Protein AF-A0A3L8BSN8-F1 (afdb_monomer)

Foldseek 3Di:
DDDDDDDDDDDDDPPPDPDPPPQALVNLLVVLLVLLVVLLVCLVPPLPSSVVSLVSSVVSNVVSCVRPVCCLPPPVVSVVSVVVSVVSLVSSLLSVLVVLLVQLLVLLVQLVVCVVVLNLPSNVVSLVSSVVSVVVSVVSPVCNCVPPVSVVSNVVSVCVVVVSVVSVVVVVVLVVLLVLLVVLLVQLVVLLVVLVVLVVPDDQDPVSLVSLVVSLVSNVVSLVSSVVSLVVHDPDPSNVVSVVSSVVSVVSSVVSVVSSVVSVVVVVVVVVVVVVVVVVVVVVVVVVVPD

Secondary structure (DSSP, 8-state):
------------------------HHHHHHHHHHHHHHHHHHTTT-HHHHHHHHHHHHHHHHHHHHH-TTHHHH-HHHHHHHHHHHHHHHHHHHHHHHHHHHHHHHHHHHHHHHHHTT-HHHHHHHHHHHHHHHHHHHHH-GGGGGSHHHHHHHHHHHTHHHHHHHHHHHHHHHHHHHHHHHHHHHHHHHHHHHHHHHHHHS-S-HHHHHHHHHHHHHHHHHHHHHHHHHHTS-S-TTHHHHHHHHHHHHHHHHHHHHHHHHHHHHHHHHHHHHHHHHHHHHHHHHHHT--

Mean predicted aligned error: 11.85 Å

Nearest PDB structures (foldseek):
  3lg7-assembly1_C  TM=3.915E-01  e=3.482E-01  synthetic construct
  3fzh-assembly2_B  TM=5.963E-01  e=1.449E+00  Homo sapiens
  4wpc-assembly1_A  TM=3.198E-01  e=7.250E+00  Saccharomyces cerevisiae S288C

Structure (mmCIF, N/CA/C/O backbone):
data_AF-A0A3L8BSN8-F1
#
_entry.id   AF-A0A3L8BSN8-F1
#
loop_
_atom_site.group_PDB
_atom_site.id
_atom_site.type_symbol
_atom_site.label_atom_id
_atom_site.label_alt_id
_atom_site.label_comp_id
_atom_site.label_asym_id
_atom_site.label_entity_id
_atom_site.label_seq_id
_atom_site.pdbx_PDB_ins_code
_atom_site.Cartn_x
_atom_site.Cartn_y
_atom_site.Cartn_z
_atom_site.occupancy
_atom_site.B_iso_or_equiv
_atom_site.auth_seq_id
_atom_site.auth_comp_id
_atom_site.auth_asym_id
_atom_site.auth_atom_id
_atom_site.pdbx_PDB_model_num
ATOM 1 N N . MET A 1 1 ? 44.344 -17.005 -108.453 1.00 36.28 1 MET A N 1
ATOM 2 C CA . MET A 1 1 ? 45.178 -16.473 -107.356 1.00 36.28 1 MET A CA 1
ATOM 3 C C . MET A 1 1 ? 44.284 -15.634 -106.455 1.00 36.28 1 MET A C 1
ATOM 5 O O . MET A 1 1 ? 43.734 -14.687 -106.989 1.00 36.28 1 MET A O 1
ATOM 9 N N . LEU A 1 2 ? 44.171 -16.017 -105.168 1.00 38.41 2 LEU A N 1
ATOM 10 C CA . LEU A 1 2 ? 43.635 -15.267 -104.003 1.00 38.41 2 LEU A CA 1
ATOM 11 C C . LEU A 1 2 ? 42.170 -14.755 -104.084 1.00 38.41 2 LEU A C 1
ATOM 13 O O . LEU A 1 2 ? 41.760 -14.238 -105.106 1.00 38.41 2 LEU A O 1
ATOM 17 N N . THR A 1 3 ? 41.285 -14.804 -103.081 1.00 41.06 3 THR A N 1
ATOM 18 C CA . THR A 1 3 ? 41.258 -15.296 -101.688 1.00 41.06 3 THR A CA 1
ATOM 19 C C . THR A 1 3 ? 39.790 -15.287 -101.230 1.00 41.06 3 THR A C 1
ATOM 21 O O . THR A 1 3 ? 39.036 -14.390 -101.599 1.00 41.06 3 THR A O 1
ATOM 24 N N . LEU A 1 4 ? 39.417 -16.274 -100.410 1.00 44.75 4 LEU A N 1
ATOM 25 C CA . LEU A 1 4 ? 38.208 -16.331 -99.578 1.00 44.75 4 LEU A CA 1
ATOM 26 C C . LEU A 1 4 ? 38.195 -15.196 -98.539 1.00 44.75 4 LEU A C 1
ATOM 28 O O . LEU A 1 4 ? 39.222 -15.001 -97.896 1.00 44.75 4 LEU A O 1
ATOM 32 N N . THR A 1 5 ? 37.024 -14.616 -98.249 1.00 47.75 5 THR A N 1
ATOM 33 C CA . THR A 1 5 ? 36.673 -14.135 -96.895 1.00 47.75 5 THR A CA 1
ATOM 34 C C . THR A 1 5 ? 35.157 -13.961 -96.738 1.00 47.75 5 THR A C 1
ATOM 36 O O . THR A 1 5 ? 34.543 -13.079 -97.332 1.00 47.75 5 THR A O 1
ATOM 39 N N . CYS A 1 6 ? 34.553 -14.814 -95.905 1.00 44.09 6 CYS A N 1
ATOM 40 C CA . CYS A 1 6 ? 33.192 -14.672 -95.390 1.00 44.09 6 CYS A CA 1
ATOM 41 C C . CYS A 1 6 ? 33.176 -13.641 -94.250 1.00 44.09 6 CYS A C 1
ATOM 43 O O . CYS A 1 6 ? 33.951 -13.775 -93.305 1.00 44.09 6 CYS A O 1
ATOM 45 N N . ILE A 1 7 ? 32.272 -12.659 -94.304 1.00 55.81 7 ILE A N 1
ATOM 46 C CA . ILE A 1 7 ? 31.994 -11.736 -93.194 1.00 55.81 7 ILE A CA 1
ATOM 47 C C . ILE A 1 7 ? 30.617 -12.089 -92.629 1.00 55.81 7 ILE A C 1
ATOM 49 O O . ILE A 1 7 ? 29.587 -11.818 -93.242 1.00 55.81 7 ILE A O 1
ATOM 53 N N . SER A 1 8 ? 30.608 -12.726 -91.462 1.00 43.81 8 SER A N 1
ATOM 54 C CA . SER A 1 8 ? 29.420 -12.940 -90.638 1.00 43.81 8 SER A CA 1
ATOM 55 C C . SER A 1 8 ? 29.097 -11.669 -89.845 1.00 43.81 8 SER A C 1
ATOM 57 O O . SER A 1 8 ? 29.895 -11.239 -89.013 1.00 43.81 8 SER A O 1
ATOM 59 N N . LEU A 1 9 ? 27.919 -11.091 -90.084 1.00 47.91 9 LEU A N 1
ATOM 60 C CA . LEU A 1 9 ? 27.317 -10.039 -89.264 1.00 47.91 9 LEU A CA 1
ATOM 61 C C . LEU A 1 9 ? 26.616 -10.680 -88.057 1.00 47.91 9 LEU A C 1
ATOM 63 O O . LEU A 1 9 ? 25.564 -11.294 -88.212 1.00 47.91 9 LEU A O 1
ATOM 67 N N . PHE A 1 10 ? 27.187 -10.517 -86.862 1.00 46.47 10 PHE A N 1
ATOM 68 C CA . PHE A 1 10 ? 26.476 -10.703 -85.594 1.00 46.47 10 PHE A CA 1
ATOM 69 C C . PHE A 1 10 ? 26.231 -9.333 -84.941 1.00 46.47 10 PHE A C 1
ATOM 71 O O . PHE A 1 10 ? 27.147 -8.507 -84.913 1.00 46.47 10 PHE A O 1
ATOM 78 N N . PRO A 1 11 ? 25.023 -9.069 -84.412 1.00 50.25 11 PRO A N 1
ATOM 79 C CA . PRO A 1 11 ? 24.702 -7.819 -83.745 1.00 50.25 11 PRO A CA 1
ATOM 80 C C . PRO A 1 11 ? 25.211 -7.865 -82.299 1.00 50.25 11 PRO A C 1
ATOM 82 O O . PRO A 1 11 ? 24.761 -8.679 -81.496 1.00 50.25 11 PRO A O 1
ATOM 85 N N . PHE A 1 12 ? 26.132 -6.970 -81.945 1.00 47.34 12 PHE A N 1
ATOM 86 C CA . PHE A 1 12 ? 26.443 -6.693 -80.545 1.00 47.34 12 PHE A CA 1
ATOM 87 C C . PHE A 1 12 ? 25.351 -5.789 -79.968 1.00 47.34 12 PHE A C 1
ATOM 89 O O . PHE A 1 12 ? 25.390 -4.567 -80.098 1.00 47.34 12 PHE A O 1
ATOM 96 N N . ALA A 1 13 ? 24.358 -6.401 -79.326 1.00 46.22 13 ALA A N 1
ATOM 97 C CA . ALA A 1 13 ? 23.539 -5.710 -78.345 1.00 46.22 13 ALA A CA 1
ATOM 98 C C . ALA A 1 13 ? 24.398 -5.487 -77.091 1.00 46.22 13 ALA A C 1
ATOM 100 O O . ALA A 1 13 ? 24.726 -6.431 -76.373 1.00 46.22 13 ALA A O 1
ATOM 101 N N . HIS A 1 14 ? 24.774 -4.236 -76.827 1.00 45.81 14 HIS A N 1
ATOM 102 C CA . HIS A 1 14 ? 25.282 -3.828 -75.521 1.00 45.81 14 HIS A CA 1
ATOM 103 C C . HIS A 1 14 ? 24.138 -3.899 -74.498 1.00 45.81 14 HIS A C 1
ATOM 105 O O . HIS A 1 14 ? 23.438 -2.920 -74.261 1.00 45.81 14 HIS A O 1
ATOM 111 N N . LEU A 1 15 ? 23.946 -5.066 -73.881 1.00 42.88 15 LEU A N 1
ATOM 112 C CA . LEU A 1 15 ? 23.303 -5.154 -72.573 1.00 42.88 15 LEU A CA 1
ATOM 113 C C . LEU A 1 15 ? 24.335 -4.728 -71.522 1.00 42.88 15 LEU A C 1
ATOM 115 O O . LEU A 1 15 ? 25.175 -5.520 -71.100 1.00 42.88 15 LEU A O 1
ATOM 119 N N . GLN A 1 16 ? 24.277 -3.470 -71.090 1.00 45.75 16 GLN A N 1
ATOM 120 C CA . GLN A 1 16 ? 24.798 -3.092 -69.779 1.00 45.75 16 GLN A CA 1
ATOM 121 C C . GLN A 1 16 ? 23.828 -3.638 -68.728 1.00 45.75 16 GLN A C 1
ATOM 123 O O . GLN A 1 16 ? 22.835 -3.001 -68.383 1.00 45.75 16 GLN A O 1
ATOM 128 N N . ALA A 1 17 ? 24.101 -4.847 -68.242 1.00 42.72 17 ALA A N 1
ATOM 129 C CA . ALA 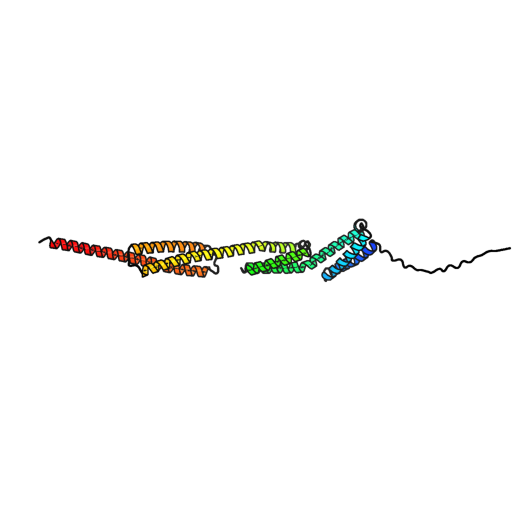A 1 17 ? 23.568 -5.286 -66.965 1.00 42.72 17 ALA A CA 1
ATOM 130 C C . ALA A 1 17 ? 24.249 -4.441 -65.879 1.00 42.72 17 ALA A C 1
ATOM 132 O O . ALA A 1 17 ? 25.448 -4.575 -65.643 1.00 42.72 17 ALA A O 1
ATOM 133 N N . ALA A 1 18 ? 23.504 -3.533 -65.250 1.00 45.28 18 ALA A N 1
ATOM 134 C CA . ALA A 1 18 ? 23.906 -3.006 -63.957 1.00 45.28 18 ALA A CA 1
ATOM 135 C C . ALA A 1 18 ? 23.854 -4.180 -62.972 1.00 45.28 18 ALA A C 1
ATOM 137 O O . ALA A 1 18 ? 22.769 -4.659 -62.640 1.00 45.28 18 ALA A O 1
AT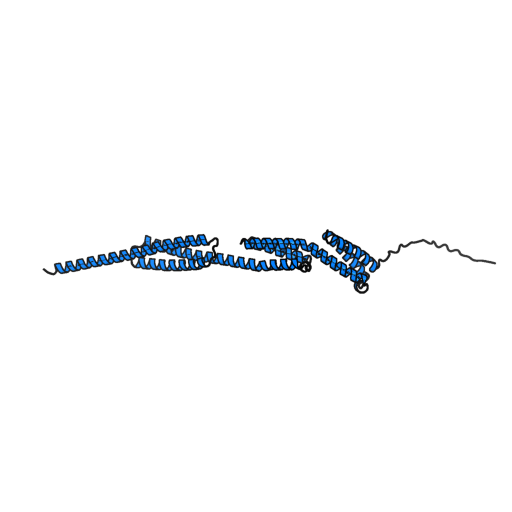OM 138 N N . GLU A 1 19 ? 25.014 -4.698 -62.567 1.00 42.81 19 GLU A N 1
ATOM 139 C CA . GLU A 1 19 ? 25.070 -5.684 -61.492 1.00 42.81 19 GLU A CA 1
ATOM 140 C C . GLU A 1 19 ? 24.459 -5.063 -60.226 1.00 42.81 19 GLU A C 1
ATOM 142 O O . GLU A 1 19 ? 24.850 -3.955 -59.839 1.00 42.81 19 GLU A O 1
ATOM 147 N N . PRO A 1 20 ? 23.507 -5.730 -59.550 1.00 48.53 20 PRO A N 1
ATOM 148 C CA . PRO A 1 20 ? 23.175 -5.342 -58.195 1.00 48.53 20 PRO A CA 1
ATOM 149 C C . PRO A 1 20 ? 24.423 -5.625 -57.363 1.00 48.53 20 PRO A C 1
ATOM 151 O O . PRO A 1 20 ? 24.812 -6.780 -57.212 1.00 48.53 20 PRO A O 1
ATOM 154 N N . VAL A 1 21 ? 25.070 -4.579 -56.844 1.00 51.00 21 VAL A N 1
ATOM 155 C CA . VAL A 1 21 ? 26.140 -4.740 -55.856 1.00 51.00 21 VAL A CA 1
ATOM 156 C C . VAL A 1 21 ? 25.555 -5.585 -54.727 1.00 51.00 21 VAL A C 1
ATOM 158 O O . VAL A 1 21 ? 24.703 -5.113 -53.972 1.00 51.00 21 VAL A O 1
ATOM 161 N N . SER A 1 22 ? 25.950 -6.855 -54.636 1.00 56.84 22 SER A N 1
ATOM 162 C CA . SER A 1 22 ? 25.585 -7.705 -53.513 1.00 56.84 22 SER A CA 1
ATOM 163 C C . SER A 1 22 ? 26.231 -7.081 -52.281 1.00 56.84 22 SER A C 1
ATOM 165 O O . SER A 1 22 ? 27.442 -7.196 -52.091 1.00 56.84 22 SER A O 1
ATOM 167 N N . ALA A 1 23 ? 25.458 -6.330 -51.496 1.00 68.00 23 ALA A N 1
ATOM 168 C CA . ALA A 1 23 ? 25.977 -5.679 -50.303 1.00 68.00 23 ALA A CA 1
ATOM 169 C C . ALA A 1 23 ? 26.549 -6.758 -49.374 1.00 68.00 23 ALA A C 1
ATOM 171 O O . ALA A 1 23 ? 25.826 -7.664 -48.956 1.00 68.00 23 ALA A O 1
ATOM 172 N N . SER A 1 24 ? 27.851 -6.690 -49.088 1.00 88.06 24 SER A N 1
ATOM 173 C CA . SER A 1 24 ? 28.484 -7.619 -48.155 1.00 88.06 24 SER A CA 1
ATOM 174 C C . SER A 1 24 ? 27.944 -7.400 -46.740 1.00 88.06 24 SER A C 1
ATOM 176 O O . SER A 1 24 ? 27.478 -6.305 -46.402 1.00 88.06 24 SER A O 1
ATOM 178 N N . ALA A 1 25 ? 28.032 -8.428 -45.891 1.00 92.56 25 ALA A N 1
ATOM 179 C CA . ALA A 1 25 ? 27.616 -8.347 -44.490 1.00 92.56 25 ALA A CA 1
ATOM 180 C C . ALA A 1 25 ? 28.251 -7.140 -43.765 1.00 92.56 25 ALA A C 1
ATOM 182 O O . ALA A 1 25 ? 27.568 -6.425 -43.032 1.00 92.56 25 ALA A O 1
ATOM 183 N N . ASP A 1 26 ? 29.523 -6.846 -44.057 1.00 91.81 26 ASP A N 1
ATOM 184 C CA . ASP A 1 26 ? 30.254 -5.696 -43.516 1.00 91.81 26 ASP A CA 1
ATOM 185 C C . ASP A 1 26 ? 29.654 -4.339 -43.907 1.00 91.81 26 ASP A C 1
ATOM 187 O O . ASP A 1 26 ? 29.618 -3.420 -43.084 1.00 91.81 26 ASP A O 1
ATOM 191 N N . VAL A 1 27 ? 29.207 -4.180 -45.159 1.00 94.19 27 VAL A N 1
ATOM 192 C CA . VAL A 1 27 ? 28.601 -2.925 -45.637 1.00 94.19 27 VAL A CA 1
ATOM 193 C C . VAL A 1 27 ? 27.272 -2.693 -44.925 1.00 94.19 27 VAL A C 1
ATOM 195 O O . VAL A 1 27 ? 27.071 -1.628 -44.341 1.00 94.19 27 VAL A O 1
ATOM 198 N N . ILE A 1 28 ? 26.420 -3.721 -44.866 1.00 95.31 28 ILE A N 1
ATOM 199 C CA . ILE A 1 28 ? 25.124 -3.652 -44.173 1.00 95.31 28 ILE A CA 1
ATOM 200 C C . ILE A 1 28 ? 25.321 -3.375 -42.677 1.00 95.31 28 ILE A C 1
ATOM 202 O O . ILE A 1 28 ? 24.585 -2.586 -42.083 1.00 95.31 28 ILE A O 1
ATOM 206 N N . PHE A 1 29 ? 26.328 -3.982 -42.047 1.00 96.88 29 PHE A N 1
ATOM 207 C CA . PHE A 1 29 ? 26.617 -3.728 -40.638 1.00 96.88 29 PHE A CA 1
ATOM 208 C C . PHE A 1 29 ? 27.087 -2.288 -40.392 1.00 96.88 29 PHE A C 1
ATOM 210 O O . PHE A 1 29 ? 26.638 -1.652 -39.438 1.00 96.88 29 PHE A O 1
ATOM 217 N N . LYS A 1 30 ? 27.948 -1.728 -41.251 1.00 96.19 30 LYS A N 1
ATOM 218 C CA . LYS A 1 30 ? 28.366 -0.318 -41.140 1.00 96.19 30 LYS A CA 1
ATOM 219 C C . LYS A 1 30 ? 27.183 0.642 -41.276 1.00 96.19 30 LYS A C 1
ATOM 221 O O . LYS A 1 30 ? 27.115 1.614 -40.527 1.00 96.19 30 LYS A O 1
ATOM 226 N N . GLU A 1 31 ? 26.237 0.350 -42.165 1.00 95.25 31 GLU A N 1
ATOM 227 C CA . GLU A 1 31 ? 24.973 1.092 -42.262 1.00 95.25 31 GLU A CA 1
ATOM 228 C C . GLU A 1 31 ? 24.132 0.943 -40.987 1.00 95.25 31 GLU A C 1
ATOM 230 O O . GLU A 1 31 ? 23.615 1.935 -40.474 1.00 95.25 31 GLU A O 1
ATOM 235 N N . ALA A 1 32 ? 24.056 -0.262 -40.410 1.00 96.62 32 ALA A N 1
ATOM 236 C CA . ALA A 1 32 ? 23.378 -0.490 -39.134 1.00 96.62 32 ALA A CA 1
ATOM 237 C C . ALA A 1 32 ? 23.936 0.427 -38.030 1.00 96.62 32 ALA A C 1
ATOM 239 O O . ALA A 1 32 ? 23.175 1.066 -37.299 1.00 96.62 32 ALA A O 1
ATOM 240 N N . VAL A 1 33 ? 25.265 0.540 -37.931 1.00 97.88 33 VAL A N 1
ATOM 241 C CA . VAL A 1 33 ? 25.944 1.373 -36.922 1.00 97.88 33 VAL A CA 1
ATOM 242 C C . VAL A 1 33 ? 25.534 2.850 -37.014 1.00 97.88 33 VAL A C 1
ATOM 244 O O . VAL A 1 33 ? 25.484 3.526 -35.985 1.00 97.88 33 VAL A O 1
ATOM 247 N N . VAL A 1 34 ? 25.164 3.360 -38.195 1.00 97.94 34 VAL A N 1
ATOM 248 C CA . VAL A 1 34 ? 24.645 4.734 -38.344 1.00 97.94 34 VAL A CA 1
ATOM 249 C C . VAL A 1 34 ? 23.365 4.933 -37.527 1.00 97.94 34 VAL A C 1
ATOM 251 O O . VAL A 1 34 ? 23.260 5.925 -36.803 1.00 97.94 34 VAL A O 1
ATOM 254 N N . PHE A 1 35 ? 22.438 3.973 -37.560 1.00 98.12 35 PHE A N 1
ATOM 255 C CA . PHE A 1 35 ? 21.209 4.034 -36.763 1.00 98.12 35 PHE A CA 1
ATOM 256 C C . PHE A 1 35 ? 21.503 3.996 -35.261 1.00 98.12 35 PHE A C 1
ATOM 258 O O . PHE A 1 35 ? 20.983 4.808 -34.501 1.00 98.12 35 PHE A O 1
ATOM 265 N N . CYS A 1 36 ? 22.412 3.128 -34.821 1.00 97.69 36 CYS A N 1
ATOM 266 C CA . CYS A 1 36 ? 22.840 3.080 -33.421 1.00 97.69 36 CYS A CA 1
ATOM 267 C C . CYS A 1 36 ? 23.508 4.393 -32.955 1.00 97.69 36 CYS A C 1
ATOM 269 O O . CYS A 1 36 ? 23.251 4.878 -31.849 1.00 97.69 36 CYS A O 1
ATOM 271 N N . ASN A 1 37 ? 24.318 5.028 -33.808 1.00 96.94 37 ASN A N 1
ATOM 272 C CA . ASN A 1 37 ? 24.895 6.345 -33.527 1.00 96.94 37 ASN A CA 1
ATOM 273 C C . ASN A 1 37 ? 23.811 7.420 -33.377 1.00 96.94 37 ASN A C 1
ATOM 275 O O . ASN A 1 37 ? 23.900 8.256 -32.475 1.00 96.94 37 ASN A O 1
ATOM 279 N N . GLN A 1 38 ? 22.792 7.391 -34.236 1.00 97.38 38 GLN A N 1
ATOM 280 C CA . GLN A 1 38 ? 21.664 8.313 -34.153 1.00 97.38 38 GLN A CA 1
ATOM 281 C C . GLN A 1 38 ? 20.839 8.069 -32.882 1.00 97.38 38 GLN A C 1
ATOM 283 O O . GLN A 1 38 ? 20.554 9.019 -32.153 1.00 97.38 38 GLN A O 1
ATOM 288 N N . ALA A 1 39 ? 20.564 6.807 -32.542 1.00 97.44 39 ALA A N 1
ATOM 289 C CA . ALA A 1 39 ? 19.910 6.427 -31.293 1.00 97.44 39 ALA A CA 1
ATOM 290 C C . ALA A 1 39 ? 20.656 6.970 -30.066 1.00 97.44 39 ALA A C 1
ATOM 292 O O . ALA A 1 39 ? 20.053 7.543 -29.163 1.00 97.44 39 ALA A O 1
ATOM 293 N N . SER A 1 40 ? 21.989 6.866 -30.053 1.00 95.50 40 SER A N 1
ATOM 294 C CA . SER A 1 40 ? 22.810 7.402 -28.964 1.00 95.50 40 SER A CA 1
ATOM 295 C C . SER A 1 40 ? 22.632 8.909 -28.779 1.00 95.50 40 SER A C 1
ATOM 297 O O . SER A 1 40 ? 22.613 9.369 -27.637 1.00 95.50 40 SER A O 1
ATOM 299 N N . ARG A 1 41 ? 22.519 9.676 -29.872 1.00 95.50 41 ARG A N 1
ATOM 300 C CA . ARG A 1 41 ? 22.320 11.135 -29.825 1.00 95.50 41 ARG A CA 1
ATOM 301 C C . ARG A 1 41 ? 20.941 11.493 -29.277 1.00 95.50 41 ARG A C 1
ATOM 303 O O . ARG A 1 41 ? 20.839 12.413 -28.475 1.00 95.50 41 ARG A O 1
ATOM 310 N N . LEU A 1 42 ? 19.922 10.736 -29.676 1.00 94.31 42 LEU A N 1
ATOM 311 C CA . LEU A 1 42 ? 18.529 10.958 -29.291 1.00 94.31 42 LEU A CA 1
ATOM 312 C C . LEU A 1 42 ? 18.199 10.443 -27.884 1.00 94.31 42 LEU A C 1
ATOM 314 O O . LEU A 1 42 ? 17.300 10.973 -27.248 1.00 94.31 42 LEU A O 1
ATOM 318 N N . SER A 1 43 ? 18.950 9.469 -27.360 1.00 89.69 43 SER A N 1
ATOM 319 C CA . SER A 1 43 ? 18.634 8.741 -26.115 1.00 89.69 43 SER A CA 1
ATOM 320 C C . SER A 1 43 ? 18.314 9.598 -24.881 1.00 89.69 43 SER A C 1
ATOM 322 O O . SER A 1 43 ? 17.652 9.117 -23.967 1.00 89.69 43 SER A O 1
ATOM 324 N N . ARG A 1 44 ? 18.787 10.850 -24.831 1.00 83.81 44 ARG A N 1
ATOM 325 C CA . ARG A 1 44 ? 18.552 11.781 -23.713 1.00 83.81 44 ARG A CA 1
ATOM 326 C C . ARG A 1 44 ? 17.419 12.777 -23.947 1.00 83.81 44 ARG A C 1
ATOM 328 O O . ARG A 1 44 ? 16.954 13.368 -22.981 1.00 83.81 44 ARG A O 1
ATOM 335 N N . THR A 1 45 ? 17.041 13.019 -25.196 1.00 90.88 45 THR A N 1
ATOM 336 C CA . THR A 1 45 ? 16.093 14.077 -25.579 1.00 90.88 45 THR A CA 1
ATOM 337 C C . THR A 1 45 ? 14.803 13.513 -26.150 1.00 90.88 45 THR A C 1
ATOM 339 O O . THR A 1 45 ? 13.745 14.081 -25.922 1.00 90.88 45 THR A O 1
ATOM 342 N N . ASP A 1 46 ? 14.897 12.397 -26.869 1.00 93.50 46 ASP A N 1
ATOM 343 C CA . ASP A 1 46 ? 13.771 11.688 -27.461 1.00 93.50 46 ASP A CA 1
ATOM 344 C C . ASP A 1 46 ? 14.034 10.169 -27.407 1.00 93.50 46 ASP A C 1
ATOM 346 O O . ASP A 1 46 ? 14.550 9.576 -28.363 1.00 93.50 46 ASP A O 1
ATOM 350 N N . PRO A 1 47 ? 13.752 9.515 -26.263 1.00 90.88 47 PRO A N 1
ATOM 351 C CA . PRO A 1 47 ? 13.935 8.072 -26.128 1.00 90.88 47 PRO A CA 1
ATOM 352 C C . PRO A 1 47 ? 13.029 7.279 -27.084 1.00 90.88 47 PRO A C 1
ATOM 354 O O . PRO A 1 47 ? 13.431 6.209 -27.541 1.00 90.88 47 PRO A O 1
ATOM 357 N N . THR A 1 48 ? 11.868 7.824 -27.459 1.00 91.69 48 THR A N 1
ATOM 358 C CA . THR A 1 48 ? 10.933 7.202 -28.406 1.00 91.69 48 THR A CA 1
ATOM 359 C C . THR A 1 48 ? 11.531 7.140 -29.809 1.00 91.69 48 THR A C 1
ATOM 361 O O . THR A 1 48 ? 11.543 6.079 -30.438 1.00 91.69 48 THR A O 1
ATOM 364 N N . GLU A 1 49 ? 12.080 8.247 -30.311 1.00 95.06 49 GLU A N 1
ATOM 365 C CA . GLU A 1 49 ? 12.773 8.253 -31.600 1.00 95.06 49 GLU A CA 1
ATOM 366 C C . GLU A 1 49 ? 14.065 7.423 -31.527 1.00 95.06 49 GLU A C 1
ATOM 368 O O . GLU A 1 49 ? 14.359 6.636 -32.432 1.00 95.06 49 GLU A O 1
ATOM 373 N N . ALA A 1 50 ? 14.809 7.497 -30.417 1.00 96.75 50 ALA A N 1
ATOM 374 C CA . ALA A 1 50 ? 15.993 6.666 -30.204 1.00 96.75 50 ALA A CA 1
ATOM 375 C C . ALA A 1 50 ? 15.677 5.160 -30.299 1.00 96.75 50 ALA A C 1
ATOM 377 O O . ALA A 1 50 ? 16.443 4.401 -30.902 1.00 96.75 50 ALA A O 1
ATOM 378 N N . ARG A 1 51 ? 14.528 4.724 -29.768 1.00 96.44 51 ARG A N 1
ATOM 379 C CA . ARG A 1 51 ? 14.039 3.344 -29.871 1.00 96.44 51 ARG A CA 1
ATOM 380 C C . ARG A 1 51 ? 13.768 2.929 -31.307 1.00 96.44 51 ARG A C 1
ATOM 382 O O . ARG A 1 51 ? 14.145 1.824 -31.696 1.00 96.44 51 ARG A O 1
ATOM 389 N N . GLN A 1 52 ? 13.171 3.804 -32.112 1.00 97.06 52 GLN A N 1
ATOM 390 C CA . GLN A 1 52 ? 12.956 3.534 -33.537 1.00 97.06 52 GLN A CA 1
ATOM 391 C C . GLN A 1 52 ? 14.292 3.336 -34.265 1.00 97.06 52 GLN A C 1
ATOM 393 O O . GLN A 1 52 ? 14.435 2.402 -35.054 1.00 97.06 52 GLN A O 1
ATOM 398 N N . GLN A 1 53 ? 15.304 4.146 -33.949 1.00 98.06 53 GLN A N 1
ATOM 399 C CA . GLN A 1 53 ? 16.648 3.991 -34.509 1.00 98.06 53 GLN A CA 1
ATOM 400 C C . GLN A 1 53 ? 17.299 2.659 -34.086 1.00 98.06 53 GLN A C 1
ATOM 402 O O . GLN A 1 53 ? 17.871 1.960 -34.924 1.00 98.06 53 GLN A O 1
ATOM 407 N N . ILE A 1 54 ? 17.150 2.231 -32.826 1.00 97.81 54 ILE A N 1
ATOM 408 C CA . ILE A 1 54 ? 17.607 0.898 -32.384 1.00 97.81 54 ILE A CA 1
ATOM 409 C C . ILE A 1 54 ? 16.879 -0.234 -33.120 1.00 97.81 54 ILE A C 1
ATOM 411 O O . ILE A 1 54 ? 17.511 -1.217 -33.505 1.00 97.81 54 ILE A O 1
ATOM 415 N N . GLN A 1 55 ? 15.580 -0.100 -33.393 1.00 97.50 55 GLN A N 1
ATOM 416 C CA . GLN A 1 55 ? 14.851 -1.097 -34.184 1.00 97.50 55 GLN A CA 1
ATOM 417 C C . GLN A 1 55 ? 15.393 -1.199 -35.619 1.00 97.50 55 GLN A C 1
ATOM 419 O O . GLN A 1 55 ? 15.490 -2.305 -36.155 1.00 97.50 55 GLN A O 1
ATOM 424 N N . GLN A 1 56 ? 15.786 -0.080 -36.239 1.00 98.12 56 GLN A N 1
ATOM 425 C CA . GLN A 1 56 ? 16.434 -0.105 -37.556 1.00 98.12 56 GLN A CA 1
ATOM 426 C C . GLN A 1 56 ? 17.830 -0.734 -37.496 1.00 98.12 56 GLN A C 1
ATOM 428 O O . GLN A 1 56 ? 18.164 -1.556 -38.350 1.00 98.12 56 GLN A O 1
ATOM 433 N N . TYR A 1 57 ? 18.612 -0.428 -36.456 1.00 98.31 57 TYR A N 1
ATOM 434 C CA . TYR A 1 57 ? 19.879 -1.110 -36.188 1.00 98.31 57 TYR A CA 1
ATOM 435 C C . TYR A 1 57 ? 19.692 -2.633 -36.103 1.00 98.31 57 TYR A C 1
ATOM 437 O O . TYR A 1 57 ? 20.391 -3.369 -36.800 1.00 98.31 57 TYR A O 1
ATOM 445 N N . ALA A 1 58 ? 18.724 -3.110 -35.314 1.00 97.69 58 ALA A N 1
ATOM 446 C CA . ALA A 1 58 ? 18.460 -4.536 -35.127 1.00 97.69 58 ALA A CA 1
ATOM 447 C C . ALA A 1 58 ? 18.056 -5.236 -36.436 1.00 97.69 58 ALA A C 1
ATOM 449 O O . ALA A 1 58 ? 18.574 -6.311 -36.745 1.00 97.69 58 ALA A O 1
ATOM 450 N N . LYS A 1 59 ? 17.195 -4.606 -37.249 1.00 97.69 59 LYS A N 1
ATOM 451 C CA . LYS A 1 59 ? 16.808 -5.121 -38.575 1.00 97.69 59 LYS A CA 1
ATOM 452 C C . LYS A 1 59 ? 18.009 -5.237 -39.515 1.00 97.69 59 LYS A C 1
ATOM 454 O O . LYS A 1 59 ? 18.184 -6.267 -40.168 1.00 97.69 59 LYS A O 1
ATOM 459 N N . SER A 1 60 ? 18.855 -4.210 -39.581 1.00 96.75 60 SER A N 1
ATOM 460 C CA . SER A 1 60 ? 20.053 -4.228 -40.429 1.00 96.75 60 SER A CA 1
ATOM 461 C C . SER A 1 60 ? 21.097 -5.229 -39.930 1.00 96.75 60 SER A C 1
ATOM 463 O O . SER A 1 60 ? 21.673 -5.958 -40.735 1.00 96.75 60 SER A O 1
ATOM 465 N N . LEU A 1 61 ? 21.283 -5.351 -38.613 1.00 97.50 61 LEU A N 1
ATOM 466 C CA . LEU A 1 61 ? 22.139 -6.375 -38.013 1.00 97.50 61 LEU A CA 1
ATOM 467 C C . LEU A 1 61 ? 21.651 -7.787 -38.357 1.00 97.50 61 LEU A C 1
ATOM 469 O O . LEU A 1 61 ? 22.457 -8.634 -38.735 1.00 97.50 61 LEU A O 1
ATOM 473 N N . GLN A 1 62 ? 20.345 -8.043 -38.262 1.00 97.38 62 GLN A N 1
ATOM 474 C CA . GLN A 1 62 ? 19.766 -9.334 -38.629 1.00 97.38 62 GLN A CA 1
ATOM 475 C C . GLN A 1 62 ? 20.045 -9.671 -40.098 1.00 97.38 62 GLN A C 1
ATOM 477 O O . GLN A 1 62 ? 20.430 -10.797 -40.404 1.00 97.38 62 GLN A O 1
ATOM 482 N N . ARG A 1 63 ? 19.912 -8.692 -41.003 1.00 96.50 63 ARG A N 1
ATOM 483 C CA . ARG A 1 63 ? 20.252 -8.866 -42.424 1.00 96.50 63 ARG A CA 1
ATOM 484 C C . ARG A 1 63 ? 21.736 -9.158 -42.635 1.00 96.50 63 ARG A C 1
ATOM 486 O O . ARG A 1 63 ? 22.056 -10.056 -43.402 1.00 96.50 63 ARG A O 1
ATOM 493 N N . ALA A 1 64 ? 22.626 -8.442 -41.949 1.00 96.06 64 ALA A N 1
ATOM 494 C CA . ALA A 1 64 ? 24.064 -8.694 -42.027 1.00 96.06 64 ALA A CA 1
ATOM 495 C C . ALA A 1 64 ? 24.411 -10.115 -41.542 1.00 96.06 64 ALA A C 1
ATOM 497 O O . ALA A 1 64 ? 25.124 -10.838 -42.230 1.00 96.06 64 ALA A O 1
ATOM 498 N N . ARG A 1 65 ? 23.824 -10.557 -40.420 1.00 96.25 65 ARG A N 1
ATOM 499 C CA . ARG A 1 65 ? 24.030 -11.909 -39.864 1.00 96.25 65 ARG A CA 1
ATOM 500 C C . ARG A 1 65 ? 23.415 -13.029 -40.702 1.00 96.25 65 ARG A C 1
ATOM 502 O O . ARG A 1 65 ? 23.869 -14.162 -40.620 1.00 96.25 65 ARG A O 1
ATOM 509 N N . ALA A 1 66 ? 22.391 -12.734 -41.501 1.00 96.44 66 ALA A N 1
ATOM 510 C CA . ALA A 1 66 ? 21.849 -13.696 -42.457 1.00 96.44 66 ALA A CA 1
ATOM 511 C C . ALA A 1 66 ? 22.815 -13.964 -43.627 1.00 96.44 66 ALA A C 1
ATOM 513 O O . ALA A 1 66 ? 22.745 -15.031 -44.230 1.00 96.44 66 ALA A O 1
ATOM 514 N N . LEU A 1 67 ? 23.702 -13.011 -43.943 1.00 94.75 67 LEU A N 1
ATOM 515 C CA . LEU A 1 67 ? 24.747 -13.164 -44.961 1.00 94.75 67 LEU A CA 1
ATOM 516 C C . LEU A 1 67 ? 26.043 -13.746 -44.382 1.00 94.75 67 LEU A C 1
ATOM 518 O O . LEU A 1 67 ? 26.711 -14.520 -45.059 1.00 94.75 67 LEU A O 1
ATOM 522 N N . ASP A 1 68 ? 26.384 -13.378 -43.147 1.00 95.75 68 ASP A N 1
ATOM 523 C CA . ASP A 1 68 ? 27.539 -13.895 -42.410 1.00 95.75 68 ASP A CA 1
ATOM 524 C C . ASP A 1 68 ? 27.164 -14.148 -40.934 1.00 95.75 68 ASP A C 1
ATOM 526 O O . ASP A 1 68 ? 27.158 -13.217 -40.119 1.00 95.75 68 ASP A O 1
ATOM 530 N N . PRO A 1 69 ? 26.819 -15.396 -40.566 1.00 95.50 69 PRO A N 1
ATOM 531 C CA . PRO A 1 69 ? 26.410 -15.737 -39.204 1.00 95.50 69 PRO A CA 1
ATOM 532 C C . PRO A 1 69 ? 27.487 -15.502 -38.138 1.00 95.50 69 PRO A C 1
ATOM 534 O O . PRO A 1 69 ? 27.133 -15.209 -36.990 1.00 95.50 69 PRO A O 1
ATOM 537 N N . GLU A 1 70 ? 28.767 -15.602 -38.513 1.00 95.50 70 GLU A N 1
ATOM 538 C CA . GLU A 1 70 ? 29.926 -15.467 -37.620 1.00 95.50 70 GLU A CA 1
ATOM 539 C C . GLU A 1 70 ? 30.468 -14.030 -37.567 1.00 95.50 70 GLU A C 1
ATOM 541 O O . GLU A 1 70 ? 31.436 -13.767 -36.856 1.00 95.50 70 GLU A O 1
ATOM 546 N N . LEU A 1 71 ? 29.826 -13.078 -38.261 1.00 95.19 71 LEU A N 1
ATOM 547 C CA . LEU A 1 71 ? 30.266 -11.684 -38.391 1.00 95.19 71 LEU A CA 1
ATOM 548 C C . LEU A 1 71 ? 30.712 -11.053 -37.064 1.00 95.19 71 LEU A C 1
ATOM 550 O O . LEU A 1 71 ? 31.715 -10.351 -37.005 1.00 95.19 71 LEU A O 1
ATOM 554 N N . LEU A 1 72 ? 29.962 -11.265 -35.981 1.00 95.31 72 LEU A N 1
ATOM 555 C CA . LEU A 1 72 ? 30.268 -10.647 -34.684 1.00 95.31 72 LEU A CA 1
ATOM 556 C C . LEU A 1 72 ? 31.480 -11.275 -33.979 1.00 95.31 72 LEU A C 1
ATOM 558 O O . LEU A 1 72 ? 32.085 -10.616 -33.129 1.00 95.31 72 LEU A O 1
ATOM 562 N N . ASP A 1 73 ? 31.827 -12.510 -34.337 1.00 94.44 73 ASP A N 1
ATOM 563 C CA . ASP A 1 73 ? 32.898 -13.298 -33.731 1.00 94.44 73 ASP A CA 1
ATOM 564 C C . ASP A 1 73 ? 34.203 -13.176 -34.531 1.00 94.44 73 ASP A C 1
ATOM 566 O O . ASP A 1 73 ? 35.286 -13.062 -33.952 1.00 94.44 73 ASP A O 1
ATOM 570 N N . THR A 1 74 ? 34.108 -13.131 -35.862 1.00 92.44 74 THR A N 1
ATOM 571 C CA . THR A 1 74 ? 35.259 -13.061 -36.776 1.00 92.44 74 THR A CA 1
ATOM 572 C C . THR A 1 74 ? 35.671 -11.625 -37.102 1.00 92.44 74 THR A C 1
ATOM 574 O O . THR A 1 74 ? 36.848 -11.363 -37.369 1.00 92.44 74 THR A O 1
ATOM 577 N N . ASN A 1 75 ? 34.749 -10.657 -37.017 1.00 94.12 75 ASN A N 1
ATOM 578 C CA . ASN A 1 75 ? 35.034 -9.246 -37.262 1.00 94.12 75 ASN A CA 1
ATOM 579 C C . ASN A 1 75 ? 35.113 -8.447 -35.950 1.00 94.12 75 ASN A C 1
ATOM 581 O O . ASN A 1 75 ? 34.112 -8.085 -35.327 1.00 94.12 75 ASN A O 1
ATOM 585 N N . SER A 1 76 ? 36.338 -8.074 -35.562 1.00 94.44 76 SER A N 1
ATOM 586 C CA . SER A 1 76 ? 36.579 -7.329 -34.318 1.00 94.44 76 SER A CA 1
ATOM 587 C C . SER A 1 76 ? 35.895 -5.954 -34.266 1.00 94.44 76 SER A C 1
ATOM 589 O O . SER A 1 76 ? 35.543 -5.492 -33.179 1.00 94.44 76 SER A O 1
ATOM 591 N N . PHE A 1 77 ? 35.707 -5.283 -35.409 1.00 95.25 77 PHE A N 1
ATOM 592 C CA . PHE A 1 77 ? 34.955 -4.027 -35.470 1.00 95.25 77 PHE A CA 1
ATOM 593 C C . PHE A 1 77 ? 33.476 -4.290 -35.198 1.00 95.25 77 PHE A C 1
ATOM 595 O O . PHE A 1 77 ? 32.899 -3.632 -34.331 1.00 95.25 77 PHE A O 1
ATOM 602 N N . ALA A 1 78 ? 32.897 -5.291 -35.865 1.00 95.81 78 ALA A N 1
ATOM 603 C CA . ALA A 1 78 ? 31.492 -5.629 -35.693 1.00 95.81 78 ALA A CA 1
ATOM 604 C C . ALA A 1 78 ? 31.174 -6.053 -34.254 1.00 95.81 78 ALA A C 1
ATOM 606 O O . ALA A 1 78 ? 30.239 -5.528 -33.645 1.00 95.81 78 ALA A O 1
ATOM 607 N N . GLY A 1 79 ? 32.012 -6.904 -33.658 1.00 96.38 79 GLY A N 1
ATOM 608 C CA . GLY A 1 79 ? 31.869 -7.315 -32.263 1.00 96.38 79 GLY A CA 1
ATOM 609 C C . GLY A 1 79 ? 31.960 -6.150 -31.265 1.00 96.38 79 GLY A C 1
ATOM 610 O O . GLY A 1 79 ? 31.178 -6.090 -30.312 1.00 96.38 79 GLY A O 1
ATOM 611 N N . ARG A 1 80 ? 32.878 -5.190 -31.465 1.00 97.38 80 ARG A N 1
ATOM 612 C CA . ARG A 1 80 ? 32.997 -4.004 -30.589 1.00 97.38 80 ARG A CA 1
ATOM 613 C C . ARG A 1 80 ? 31.798 -3.068 -30.716 1.00 97.38 80 ARG A C 1
ATOM 615 O O . ARG A 1 80 ? 31.235 -2.669 -29.696 1.00 97.38 80 ARG A O 1
ATOM 622 N N . GLU A 1 81 ? 31.405 -2.732 -31.940 1.00 97.69 81 GLU A N 1
ATOM 623 C CA . GLU A 1 81 ? 30.275 -1.830 -32.176 1.00 97.69 81 GLU A CA 1
ATOM 624 C C . GLU A 1 81 ? 28.958 -2.448 -31.715 1.00 97.69 81 GLU A C 1
ATOM 626 O O . GLU A 1 81 ? 28.143 -1.757 -31.111 1.00 97.69 81 GLU A O 1
ATOM 631 N N . HIS A 1 82 ? 28.769 -3.757 -31.894 1.00 97.62 82 HIS A N 1
ATOM 632 C CA . HIS A 1 82 ? 27.583 -4.432 -31.381 1.00 97.62 82 HIS A CA 1
ATOM 633 C C . HIS A 1 82 ? 27.468 -4.319 -29.859 1.00 97.62 82 HIS A C 1
ATOM 635 O O . HIS A 1 82 ? 26.436 -3.867 -29.366 1.00 97.62 82 HIS A O 1
ATOM 641 N N . LYS A 1 83 ? 28.548 -4.602 -29.114 1.00 97.50 83 LYS A N 1
ATOM 642 C CA . LYS A 1 83 ? 28.573 -4.426 -27.648 1.00 97.50 83 LYS A CA 1
ATOM 643 C C . LYS A 1 83 ? 28.225 -2.997 -27.236 1.00 97.50 83 LYS A C 1
ATOM 645 O O . LYS A 1 83 ? 27.463 -2.790 -26.295 1.00 97.50 83 LYS A O 1
ATOM 650 N N . ARG A 1 84 ? 28.763 -2.001 -27.945 1.00 97.19 84 ARG A N 1
ATOM 651 C CA . ARG A 1 84 ? 28.448 -0.587 -27.709 1.00 97.19 84 ARG A CA 1
ATOM 652 C C . ARG A 1 84 ? 26.965 -0.289 -27.961 1.00 97.19 84 ARG A C 1
ATOM 654 O O . ARG A 1 84 ? 26.348 0.406 -27.157 1.00 97.19 84 ARG A O 1
ATOM 661 N N . CYS A 1 85 ? 26.389 -0.816 -29.037 1.00 97.50 85 CYS A N 1
ATOM 662 C CA . CYS A 1 85 ? 24.980 -0.618 -29.372 1.00 97.50 85 CYS A CA 1
ATOM 663 C C . CYS A 1 85 ? 24.032 -1.289 -28.375 1.00 97.50 85 CYS A C 1
ATOM 665 O O . CYS A 1 85 ? 23.029 -0.678 -28.020 1.00 97.50 85 CYS A O 1
ATOM 667 N N . THR A 1 86 ? 24.385 -2.457 -27.830 1.00 96.69 86 THR A N 1
ATOM 668 C CA . THR A 1 86 ? 23.638 -3.082 -26.725 1.00 96.69 86 THR A CA 1
ATOM 669 C C . THR A 1 86 ? 23.608 -2.188 -25.483 1.00 96.69 86 THR A C 1
ATOM 671 O O . THR A 1 86 ? 22.565 -2.033 -24.859 1.00 96.69 86 THR A O 1
ATOM 674 N N . LEU A 1 87 ? 24.721 -1.523 -25.142 1.00 94.94 87 LEU A N 1
ATOM 675 C CA . LEU A 1 87 ? 24.738 -0.566 -24.025 1.00 94.94 87 LEU A CA 1
ATOM 676 C C . LEU A 1 87 ? 23.846 0.656 -24.289 1.00 94.94 87 LEU A C 1
ATOM 678 O O . LEU A 1 87 ? 23.225 1.178 -23.364 1.00 94.94 87 LEU A O 1
ATOM 682 N N . ILE A 1 88 ? 23.789 1.132 -25.536 1.00 95.75 88 ILE A N 1
ATOM 683 C CA . ILE A 1 88 ? 22.913 2.244 -25.930 1.00 95.75 88 ILE A CA 1
ATOM 684 C C . ILE A 1 88 ? 21.443 1.825 -25.830 1.00 95.75 88 ILE A C 1
ATOM 686 O O . ILE A 1 88 ? 20.646 2.568 -25.264 1.00 95.75 88 ILE A O 1
ATOM 690 N N . GLU A 1 89 ? 21.096 0.638 -26.320 1.00 95.94 89 GLU A N 1
ATOM 691 C CA . GLU A 1 89 ? 19.755 0.064 -26.196 1.00 95.94 89 GLU A CA 1
ATOM 692 C C . GLU A 1 89 ? 19.323 -0.071 -24.729 1.00 95.94 89 GLU A C 1
ATOM 694 O O . GLU A 1 89 ? 18.236 0.379 -24.365 1.00 95.94 89 GLU A O 1
ATOM 699 N N . ASP A 1 90 ? 20.202 -0.590 -23.871 1.00 94.25 90 ASP A N 1
ATOM 700 C CA . ASP A 1 90 ? 19.981 -0.676 -22.426 1.00 94.25 90 ASP A CA 1
ATOM 701 C C . ASP A 1 90 ? 19.749 0.709 -21.794 1.00 94.25 90 ASP A C 1
ATOM 703 O O . ASP A 1 90 ? 18.900 0.868 -20.913 1.00 94.25 90 ASP A O 1
ATOM 707 N N . ASN A 1 91 ? 20.504 1.730 -22.215 1.00 93.25 91 ASN A N 1
ATOM 708 C CA . ASN A 1 91 ? 20.326 3.103 -21.732 1.00 93.25 91 ASN A CA 1
ATOM 709 C C . ASN A 1 91 ? 18.963 3.673 -22.144 1.00 93.25 91 ASN A C 1
ATOM 711 O O . ASN A 1 91 ? 18.305 4.302 -21.317 1.00 93.25 91 ASN A O 1
ATOM 715 N N . ILE A 1 92 ? 18.547 3.448 -23.395 1.00 95.75 92 ILE A N 1
ATOM 716 C CA . ILE A 1 92 ? 17.247 3.892 -23.914 1.00 95.75 92 ILE A CA 1
ATOM 717 C C . ILE A 1 92 ? 16.122 3.202 -23.145 1.00 95.75 92 ILE A C 1
ATOM 719 O O . ILE A 1 92 ? 15.226 3.880 -22.658 1.00 95.75 92 ILE A O 1
AT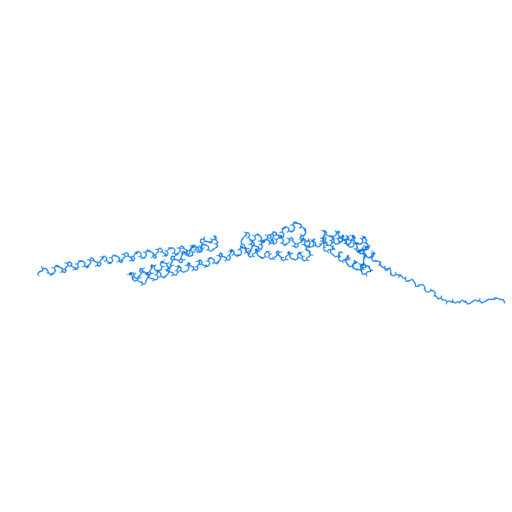OM 723 N N . ALA A 1 93 ? 16.216 1.887 -22.927 1.00 95.25 93 ALA A N 1
ATOM 724 C CA . ALA A 1 93 ? 15.219 1.146 -22.157 1.00 95.25 93 ALA A CA 1
ATOM 725 C C . ALA A 1 93 ? 15.072 1.688 -20.728 1.00 95.25 93 ALA A C 1
ATOM 727 O O . ALA A 1 93 ? 13.966 1.817 -20.212 1.00 95.25 93 ALA A O 1
ATOM 728 N N . ARG A 1 94 ? 16.182 2.067 -20.080 1.00 94.75 94 ARG A N 1
ATOM 729 C CA . ARG A 1 94 ? 16.116 2.697 -18.751 1.00 94.75 94 ARG A CA 1
ATOM 730 C C . ARG A 1 94 ? 15.507 4.092 -18.788 1.00 94.75 94 ARG A C 1
ATOM 732 O O . ARG A 1 94 ? 14.814 4.446 -17.842 1.00 94.75 94 ARG A O 1
ATOM 739 N N . ALA A 1 95 ? 15.775 4.872 -19.833 1.00 93.50 95 ALA A N 1
ATOM 740 C CA . ALA A 1 95 ? 15.163 6.185 -20.007 1.00 93.50 95 ALA A CA 1
ATOM 741 C C . ALA A 1 95 ? 13.643 6.071 -20.207 1.00 93.50 95 ALA A C 1
ATOM 743 O O . ALA A 1 95 ? 12.900 6.828 -19.595 1.00 93.50 95 ALA A O 1
ATOM 744 N N . GLU A 1 96 ? 13.182 5.085 -20.979 1.00 93.81 96 GLU A N 1
ATOM 745 C CA . GLU A 1 96 ? 11.755 4.788 -21.174 1.00 93.81 96 GLU A CA 1
ATOM 746 C C . GLU A 1 96 ? 11.072 4.276 -19.898 1.00 93.81 96 GLU A C 1
ATOM 748 O O . GLU A 1 96 ? 9.917 4.603 -19.646 1.00 93.81 96 GLU A O 1
ATOM 753 N N . ALA A 1 97 ? 11.776 3.495 -19.074 1.00 95.69 97 ALA A N 1
ATOM 754 C CA . ALA A 1 97 ? 11.244 2.991 -17.809 1.00 95.69 97 ALA A CA 1
ATOM 755 C C . ALA A 1 97 ? 11.199 4.059 -16.699 1.00 95.69 97 ALA A C 1
ATOM 757 O O . ALA A 1 97 ? 10.459 3.903 -15.728 1.00 95.69 97 ALA A O 1
ATOM 758 N N . MET A 1 98 ? 12.002 5.127 -16.798 1.00 94.69 98 MET A N 1
ATOM 759 C CA . MET A 1 98 ? 12.164 6.098 -15.710 1.00 94.69 98 MET A CA 1
ATOM 760 C C . MET A 1 98 ? 10.873 6.847 -15.339 1.00 94.69 98 MET A C 1
ATOM 762 O O . MET A 1 98 ? 10.607 6.938 -14.144 1.00 94.69 98 MET A O 1
ATOM 766 N N . PRO A 1 99 ? 10.031 7.315 -16.281 1.00 95.19 99 PRO A N 1
ATOM 767 C CA . PRO A 1 99 ? 8.752 7.936 -15.932 1.00 95.19 99 PRO A CA 1
ATOM 768 C C . PRO A 1 99 ? 7.857 7.019 -15.085 1.00 95.19 99 PRO A C 1
ATOM 770 O O . PRO A 1 99 ? 7.340 7.440 -14.057 1.00 95.19 99 PRO A O 1
ATOM 773 N N . LEU A 1 100 ? 7.767 5.728 -15.435 1.00 97.69 100 LEU A N 1
ATOM 774 C CA . LEU A 1 100 ? 7.008 4.738 -14.658 1.00 97.69 100 LEU A CA 1
ATOM 775 C C . LEU A 1 100 ? 7.595 4.543 -13.252 1.00 97.69 100 LEU A C 1
ATOM 777 O O . LEU A 1 100 ? 6.863 4.411 -12.270 1.00 97.69 100 LEU A O 1
ATOM 781 N N . VAL A 1 101 ? 8.927 4.555 -13.136 1.00 97.50 101 VAL A N 1
ATOM 782 C CA . VAL A 1 101 ? 9.618 4.532 -11.840 1.00 97.50 101 VAL A CA 1
ATOM 783 C C . VAL A 1 101 ? 9.271 5.769 -11.015 1.00 97.50 101 VAL A C 1
ATOM 785 O O . VAL A 1 101 ? 8.968 5.632 -9.831 1.00 97.50 101 VAL A O 1
ATOM 788 N N . GLU A 1 102 ? 9.301 6.962 -11.599 1.00 97.06 102 GLU A N 1
ATOM 789 C CA . GLU A 1 102 ? 8.986 8.210 -10.900 1.00 97.06 102 GLU A CA 1
ATOM 790 C C . GLU A 1 102 ? 7.534 8.231 -10.414 1.00 97.06 102 GLU A C 1
ATOM 792 O O . GLU A 1 102 ? 7.303 8.465 -9.223 1.00 97.06 102 GLU A O 1
ATOM 797 N N . ASP A 1 103 ? 6.589 7.863 -11.278 1.00 98.38 103 ASP A N 1
ATOM 798 C CA . ASP A 1 103 ? 5.168 7.756 -10.942 1.00 98.38 103 ASP A CA 1
ATOM 799 C C . ASP A 1 103 ? 4.925 6.705 -9.852 1.00 98.38 103 ASP A C 1
ATOM 801 O O . ASP A 1 103 ? 4.194 6.953 -8.887 1.00 98.38 103 ASP A O 1
ATOM 805 N N . SER A 1 104 ? 5.579 5.539 -9.939 1.00 98.12 104 SER A N 1
ATOM 806 C CA . SER A 1 104 ? 5.471 4.511 -8.896 1.00 98.12 104 SER A CA 1
ATOM 807 C C . SER A 1 104 ? 5.948 5.052 -7.542 1.00 98.12 104 SER A C 1
ATOM 809 O O . SER A 1 104 ? 5.271 4.896 -6.524 1.00 98.12 104 SER A O 1
ATOM 811 N N . LEU A 1 105 ? 7.083 5.754 -7.511 1.00 97.69 105 LEU A N 1
ATOM 812 C CA . LEU A 1 105 ? 7.651 6.287 -6.278 1.00 97.69 105 LEU A CA 1
ATOM 813 C C . LEU A 1 105 ? 6.803 7.428 -5.707 1.00 97.69 105 LEU A C 1
ATOM 815 O O . LEU A 1 105 ? 6.764 7.579 -4.485 1.00 97.69 105 LEU A O 1
ATOM 819 N N . ALA A 1 106 ? 6.095 8.184 -6.550 1.00 98.19 106 ALA A N 1
ATOM 820 C CA . ALA A 1 106 ? 5.080 9.132 -6.100 1.00 98.19 106 ALA A CA 1
ATOM 821 C C . ALA A 1 106 ? 3.920 8.407 -5.395 1.00 98.19 106 ALA A C 1
ATOM 823 O O . ALA A 1 106 ? 3.578 8.766 -4.271 1.00 98.19 106 ALA A O 1
ATOM 824 N N . GLN A 1 107 ? 3.396 7.318 -5.973 1.00 98.31 107 GLN A N 1
ATOM 825 C CA . GLN A 1 107 ? 2.347 6.503 -5.336 1.00 98.31 107 GLN A CA 1
ATOM 826 C C . GLN A 1 107 ? 2.798 5.874 -4.010 1.00 98.31 107 GLN A C 1
ATOM 828 O O . GLN A 1 107 ? 2.020 5.784 -3.065 1.00 98.31 107 GLN A O 1
ATOM 833 N N . CYS A 1 108 ? 4.067 5.486 -3.895 1.00 97.88 108 CYS A N 1
ATOM 834 C CA . CYS A 1 108 ? 4.637 5.063 -2.616 1.00 97.88 108 CYS A CA 1
ATOM 835 C C . CYS A 1 108 ? 4.653 6.198 -1.572 1.00 97.88 108 CYS A C 1
ATOM 837 O O . CYS A 1 108 ? 4.399 5.952 -0.390 1.00 97.88 108 CYS A O 1
ATOM 839 N N . GLY A 1 109 ? 4.928 7.436 -1.995 1.00 97.50 109 GLY A N 1
ATOM 840 C CA . GLY A 1 109 ? 4.819 8.626 -1.148 1.00 97.50 109 GLY A CA 1
ATOM 841 C C . GLY A 1 109 ? 3.392 8.851 -0.643 1.00 97.50 109 GLY A C 1
ATOM 842 O O . GLY A 1 109 ? 3.199 9.015 0.561 1.00 97.50 109 GLY A O 1
ATOM 843 N N . GLU A 1 110 ? 2.404 8.760 -1.535 1.00 98.12 110 GLU A N 1
ATOM 844 C CA . GLU A 1 110 ? 0.974 8.845 -1.196 1.00 98.12 110 GLU A CA 1
ATOM 845 C C . GLU A 1 110 ? 0.550 7.742 -0.221 1.00 98.12 110 GLU A C 1
ATOM 847 O O . GLU A 1 110 ? -0.097 8.006 0.791 1.00 98.12 110 GLU A O 1
ATOM 852 N N . ALA A 1 111 ? 0.979 6.501 -0.469 1.00 97.88 111 ALA A N 1
ATOM 853 C CA . ALA A 1 111 ? 0.680 5.374 0.406 1.00 97.88 111 ALA A CA 1
ATOM 854 C C . ALA A 1 111 ? 1.224 5.591 1.824 1.00 97.88 111 ALA A C 1
ATOM 856 O O . ALA A 1 111 ? 0.563 5.258 2.809 1.00 97.88 111 ALA A O 1
ATOM 857 N N . ARG A 1 112 ? 2.423 6.174 1.937 1.00 97.06 112 ARG A N 1
ATOM 858 C CA . ARG A 1 112 ? 3.019 6.522 3.227 1.00 97.06 112 ARG A CA 1
ATOM 859 C C . ARG A 1 112 ? 2.256 7.648 3.921 1.00 97.06 112 ARG A C 1
ATOM 861 O O . ARG A 1 112 ? 1.965 7.509 5.101 1.00 97.06 112 ARG A O 1
ATOM 868 N N . ALA A 1 113 ? 1.924 8.722 3.209 1.00 97.44 113 ALA A N 1
ATOM 869 C CA . ALA A 1 113 ? 1.177 9.843 3.777 1.00 97.44 113 ALA A CA 1
ATOM 870 C C . ALA A 1 113 ? -0.209 9.407 4.284 1.00 97.44 113 ALA A C 1
ATOM 872 O O . ALA A 1 113 ? -0.610 9.782 5.384 1.00 97.44 113 ALA A O 1
ATOM 873 N N . ALA A 1 114 ? -0.906 8.559 3.524 1.00 96.88 114 ALA A N 1
ATOM 874 C CA . ALA A 1 114 ? -2.182 7.983 3.934 1.00 96.88 114 ALA A CA 1
ATOM 875 C C . ALA A 1 114 ? -2.043 7.075 5.167 1.00 96.88 114 ALA A C 1
ATOM 877 O O . ALA A 1 114 ? -2.864 7.153 6.078 1.00 96.88 114 ALA A O 1
ATOM 878 N N . LEU A 1 115 ? -0.984 6.258 5.234 1.00 94.81 115 LEU A N 1
ATOM 879 C CA . LEU A 1 115 ? -0.706 5.421 6.403 1.00 94.81 115 LEU A CA 1
ATOM 880 C C . LEU A 1 115 ? -0.426 6.268 7.653 1.00 94.81 115 LEU A C 1
ATOM 882 O O . LEU A 1 115 ? -0.984 5.985 8.710 1.00 94.81 115 LEU A O 1
ATOM 886 N N . ASP A 1 116 ? 0.389 7.318 7.524 1.00 93.75 116 ASP A N 1
ATOM 887 C CA . ASP A 1 116 ? 0.685 8.260 8.612 1.00 93.75 116 ASP A CA 1
ATOM 888 C C . ASP A 1 116 ? -0.588 9.017 9.059 1.00 93.75 116 ASP A C 1
ATOM 890 O O . ASP A 1 116 ? -0.736 9.352 10.233 1.00 93.75 116 ASP A O 1
ATOM 894 N N . GLY A 1 117 ? -1.539 9.236 8.143 1.00 93.25 117 GLY A N 1
ATOM 895 C CA . GLY A 1 117 ? -2.873 9.784 8.413 1.00 93.25 117 GLY A CA 1
ATOM 896 C C . GLY A 1 117 ? -3.926 8.765 8.874 1.00 93.25 117 GLY A C 1
ATOM 897 O O . GLY A 1 117 ? -5.096 9.127 8.973 1.00 93.25 117 GLY A O 1
ATOM 898 N N . ALA A 1 118 ? -3.541 7.510 9.134 1.00 90.31 118 ALA A N 1
ATOM 899 C CA . ALA A 1 118 ? -4.426 6.396 9.499 1.00 90.31 118 ALA A CA 1
ATOM 900 C C . ALA A 1 118 ? -5.540 6.063 8.475 1.00 90.31 118 ALA A C 1
ATOM 902 O O . ALA A 1 118 ? -6.485 5.334 8.795 1.00 90.31 118 ALA A O 1
ATOM 903 N N . ASP A 1 119 ? -5.421 6.520 7.225 1.00 94.56 119 ASP A N 1
ATOM 904 C CA . ASP A 1 119 ? -6.309 6.131 6.127 1.00 94.56 119 ASP A CA 1
ATOM 905 C C . ASP A 1 119 ? -5.796 4.848 5.460 1.00 94.56 119 ASP A C 1
ATOM 907 O O . ASP A 1 119 ? -5.080 4.848 4.454 1.00 94.56 119 ASP A O 1
ATOM 911 N N . LEU A 1 120 ? -6.172 3.712 6.049 1.00 93.25 120 LEU A N 1
ATOM 912 C CA . LEU A 1 120 ? -5.736 2.388 5.599 1.00 93.25 120 LEU A CA 1
ATOM 913 C C . LEU A 1 120 ? -6.259 2.002 4.210 1.00 93.25 120 LEU A C 1
ATOM 915 O O . LEU A 1 120 ? -5.673 1.124 3.567 1.00 93.25 120 LEU A O 1
ATOM 919 N N . THR A 1 121 ? -7.356 2.614 3.760 1.00 93.62 121 THR A N 1
ATOM 920 C CA . THR A 1 121 ? -7.929 2.341 2.436 1.00 93.62 121 THR A CA 1
ATOM 921 C C . THR A 1 121 ? -7.114 3.073 1.384 1.00 93.62 121 THR A C 1
ATOM 923 O O . THR A 1 121 ? -6.554 2.427 0.497 1.00 93.62 121 THR A O 1
ATOM 926 N N . ALA A 1 122 ? -6.932 4.387 1.547 1.00 96.62 122 ALA A N 1
ATOM 927 C CA . ALA A 1 122 ? -6.109 5.178 0.638 1.00 96.62 122 ALA A CA 1
ATOM 928 C C . ALA A 1 122 ? -4.656 4.677 0.598 1.00 96.62 122 ALA A C 1
ATOM 930 O O . ALA A 1 122 ? -4.069 4.588 -0.484 1.00 96.62 122 ALA A O 1
ATOM 931 N N . ALA A 1 123 ? -4.096 4.268 1.745 1.00 97.31 123 ALA A N 1
ATOM 932 C CA . ALA A 1 123 ? -2.755 3.689 1.815 1.00 97.31 123 ALA A CA 1
ATOM 933 C C . ALA A 1 123 ? -2.631 2.406 0.980 1.00 97.31 123 ALA A C 1
ATOM 935 O O . ALA A 1 123 ? -1.661 2.233 0.240 1.00 97.31 123 ALA A O 1
ATOM 936 N N . ALA A 1 124 ? -3.621 1.513 1.070 1.00 95.06 124 ALA A N 1
ATOM 937 C CA . ALA A 1 124 ? -3.630 0.266 0.314 1.00 95.06 124 ALA A CA 1
ATOM 938 C C . ALA A 1 124 ? -3.803 0.497 -1.193 1.00 95.06 124 ALA A C 1
ATOM 940 O O . ALA A 1 124 ? -3.085 -0.115 -1.984 1.00 95.06 124 ALA A O 1
ATOM 941 N N . ASP A 1 125 ? -4.700 1.401 -1.584 1.00 97.19 125 ASP A N 1
ATOM 942 C CA . ASP A 1 125 ? -4.957 1.719 -2.990 1.00 97.19 125 ASP A CA 1
ATOM 943 C C . ASP A 1 125 ? -3.735 2.363 -3.655 1.00 97.19 125 ASP A C 1
ATOM 945 O O . ASP A 1 125 ? -3.337 1.978 -4.757 1.00 97.19 125 ASP A O 1
ATOM 949 N N . ALA A 1 126 ? -3.100 3.324 -2.978 1.00 97.94 126 ALA A N 1
ATOM 950 C CA . ALA A 1 126 ? -1.871 3.945 -3.458 1.00 97.94 126 ALA A CA 1
ATOM 951 C C . ALA A 1 126 ? -0.722 2.927 -3.545 1.00 97.94 126 ALA A C 1
ATOM 953 O O . ALA A 1 126 ? 0.016 2.909 -4.531 1.00 97.94 126 ALA A O 1
ATOM 954 N N . PHE A 1 127 ? -0.607 2.012 -2.577 1.00 97.62 127 PHE A N 1
ATOM 955 C CA . PHE A 1 127 ? 0.409 0.962 -2.626 1.00 97.62 127 PHE A CA 1
ATOM 956 C C . PHE A 1 127 ? 0.190 -0.023 -3.787 1.00 97.62 127 PHE A C 1
ATOM 958 O O . PHE A 1 127 ? 1.149 -0.394 -4.465 1.00 97.62 127 PHE A O 1
ATOM 965 N N . ALA A 1 128 ? -1.057 -0.395 -4.085 1.00 97.44 128 ALA A N 1
ATOM 966 C CA . ALA A 1 128 ? -1.377 -1.231 -5.245 1.00 97.44 128 ALA A CA 1
ATOM 967 C C . ALA A 1 128 ? -1.017 -0.539 -6.575 1.00 97.44 128 ALA A C 1
ATOM 969 O O . ALA A 1 128 ? -0.476 -1.172 -7.490 1.00 97.44 128 ALA A O 1
ATOM 970 N N . ARG A 1 129 ? -1.247 0.780 -6.675 1.00 98.00 129 ARG A N 1
ATOM 971 C CA . ARG A 1 129 ? -0.800 1.585 -7.825 1.00 98.00 129 ARG A CA 1
ATOM 972 C C . ARG A 1 129 ? 0.725 1.622 -7.942 1.00 98.00 129 ARG A C 1
ATOM 974 O O . ARG A 1 129 ? 1.238 1.448 -9.046 1.00 98.00 129 ARG A O 1
ATOM 981 N N . PHE A 1 130 ? 1.448 1.771 -6.828 1.00 98.31 130 PHE A N 1
ATOM 982 C CA . PHE A 1 130 ? 2.912 1.650 -6.800 1.00 98.31 130 PHE A CA 1
ATOM 983 C C . PHE A 1 130 ? 3.381 0.308 -7.379 1.00 98.31 130 PHE A C 1
ATOM 985 O O . PHE A 1 130 ? 4.232 0.303 -8.265 1.00 98.31 130 PHE A O 1
ATOM 992 N N . GLN A 1 131 ? 2.809 -0.814 -6.926 1.00 97.62 131 GLN A N 1
ATOM 993 C CA . GLN A 1 131 ? 3.190 -2.149 -7.406 1.00 97.62 131 GLN A CA 1
ATOM 994 C C . GLN A 1 131 ? 2.944 -2.304 -8.908 1.00 97.62 131 GLN A C 1
ATOM 996 O O . GLN A 1 131 ? 3.829 -2.755 -9.628 1.00 97.62 131 GLN A O 1
ATOM 1001 N N . THR A 1 132 ? 1.782 -1.854 -9.386 1.00 98.19 132 THR A N 1
ATOM 1002 C CA . THR A 1 132 ? 1.424 -1.918 -10.810 1.00 98.19 132 THR A CA 1
ATOM 1003 C C . THR A 1 132 ? 2.426 -1.151 -11.677 1.00 98.19 132 THR A C 1
ATOM 1005 O O . THR A 1 132 ? 2.943 -1.692 -12.651 1.00 98.19 132 THR A O 1
ATOM 1008 N N . LEU A 1 133 ? 2.746 0.095 -11.311 1.00 98.38 133 LEU A N 1
ATOM 1009 C CA . LEU A 1 133 ? 3.690 0.934 -12.060 1.00 98.38 133 LEU A CA 1
ATOM 1010 C C . LEU A 1 133 ? 5.129 0.406 -11.980 1.00 98.38 133 LEU A C 1
ATOM 1012 O O . LEU A 1 133 ? 5.860 0.443 -12.969 1.00 98.38 133 LEU A O 1
ATOM 1016 N N . ARG A 1 134 ? 5.535 -0.123 -10.818 1.00 97.62 134 ARG A N 1
ATOM 1017 C CA . ARG A 1 134 ? 6.829 -0.797 -10.646 1.00 97.62 134 ARG A CA 1
ATOM 1018 C C . ARG A 1 134 ? 6.945 -1.975 -11.608 1.00 97.62 134 ARG A C 1
ATOM 1020 O O . ARG A 1 134 ? 7.958 -2.094 -12.289 1.00 97.62 134 ARG A O 1
ATOM 1027 N N . ASP A 1 135 ? 5.928 -2.826 -11.665 1.00 97.75 135 ASP A N 1
ATOM 1028 C CA . ASP A 1 135 ? 5.952 -4.027 -12.497 1.00 97.75 135 ASP A CA 1
ATOM 1029 C C . ASP A 1 135 ? 5.970 -3.652 -13.990 1.00 97.75 135 ASP A C 1
ATOM 1031 O O . ASP A 1 135 ? 6.809 -4.167 -14.727 1.00 97.75 135 ASP A O 1
ATOM 1035 N N . GLN A 1 136 ? 5.192 -2.645 -14.406 1.00 98.06 136 GLN A N 1
ATOM 1036 C CA . GLN A 1 136 ? 5.265 -2.071 -15.760 1.00 98.06 136 GLN A CA 1
ATOM 1037 C C . GLN A 1 136 ? 6.666 -1.529 -16.099 1.00 98.06 136 GLN A C 1
ATOM 1039 O O . GLN A 1 136 ? 7.175 -1.755 -17.196 1.00 98.06 136 GLN A O 1
ATOM 1044 N N . ALA A 1 137 ? 7.341 -0.847 -15.167 1.00 97.56 137 ALA A N 1
ATOM 1045 C CA . ALA A 1 137 ? 8.707 -0.367 -15.389 1.00 97.56 137 ALA A CA 1
ATOM 1046 C C . ALA A 1 137 ? 9.714 -1.521 -15.574 1.00 97.56 137 ALA A C 1
ATOM 1048 O O . ALA A 1 137 ? 10.653 -1.413 -16.368 1.00 97.56 137 ALA A O 1
ATOM 1049 N N . LEU A 1 138 ? 9.525 -2.629 -14.850 1.00 96.62 138 LEU A N 1
ATOM 1050 C CA . LEU A 1 138 ? 10.374 -3.819 -14.950 1.00 96.62 138 LEU A CA 1
ATOM 1051 C C . LEU A 1 138 ? 10.135 -4.610 -16.237 1.00 96.62 138 LEU A C 1
ATOM 1053 O O . LEU A 1 138 ? 11.086 -5.203 -16.751 1.00 96.62 138 LEU A O 1
ATOM 1057 N N . GLU A 1 139 ? 8.914 -4.580 -16.770 1.00 97.50 139 GLU A N 1
ATOM 1058 C CA . GLU A 1 139 ? 8.599 -5.109 -18.100 1.00 97.50 139 GLU A CA 1
ATOM 1059 C C . GLU A 1 139 ? 9.330 -4.336 -19.205 1.00 97.50 139 GLU A C 1
ATOM 1061 O O . GLU A 1 139 ? 9.825 -4.955 -20.148 1.00 97.50 139 GLU A O 1
ATOM 1066 N N . VAL A 1 140 ? 9.477 -3.009 -19.071 1.00 95.50 140 VAL A N 1
ATOM 1067 C CA . VAL A 1 140 ? 10.288 -2.203 -20.003 1.00 95.50 140 VAL A CA 1
ATOM 1068 C C . VAL A 1 140 ? 11.766 -2.586 -19.904 1.00 95.50 140 VAL A C 1
ATOM 1070 O O . VAL A 1 140 ? 12.401 -2.903 -20.912 1.00 95.50 140 VAL A O 1
ATOM 1073 N N . THR A 1 141 ? 12.347 -2.566 -18.699 1.00 95.75 141 THR A N 1
ATOM 1074 C CA . THR A 1 141 ? 13.669 -3.163 -18.475 1.00 95.75 141 THR A CA 1
ATOM 1075 C C . THR A 1 141 ? 13.941 -3.479 -17.002 1.00 95.75 141 THR A C 1
ATOM 1077 O O . THR A 1 141 ? 13.872 -2.592 -16.147 1.00 95.75 141 THR A O 1
ATOM 1080 N N . PRO A 1 142 ? 14.433 -4.689 -16.673 1.00 94.12 142 PRO A N 1
ATOM 1081 C CA . PRO A 1 142 ? 14.871 -4.998 -15.312 1.00 94.12 142 PRO A CA 1
ATOM 1082 C C . PRO A 1 142 ? 16.139 -4.219 -14.925 1.00 94.12 142 PRO A C 1
ATOM 1084 O O . PRO A 1 142 ? 16.482 -4.096 -13.747 1.00 94.12 142 PRO A O 1
ATOM 1087 N N . THR A 1 143 ? 16.863 -3.669 -15.908 1.00 94.81 143 THR A N 1
ATOM 1088 C CA . THR A 1 143 ? 18.107 -2.932 -15.661 1.00 94.81 143 THR A CA 1
ATOM 1089 C C . THR A 1 143 ? 17.874 -1.569 -15.016 1.00 94.81 143 THR A C 1
ATOM 1091 O O . THR A 1 143 ? 18.830 -0.990 -14.496 1.00 94.81 143 THR A O 1
ATOM 1094 N N . VAL A 1 144 ? 16.633 -1.067 -14.974 1.00 94.75 144 VAL A N 1
ATOM 1095 C CA . VAL A 1 144 ? 16.293 0.198 -14.302 1.00 94.75 144 VAL A CA 1
ATOM 1096 C C . VAL A 1 144 ? 16.654 0.160 -12.811 1.00 94.75 144 VAL A C 1
ATOM 1098 O O . VAL A 1 144 ? 17.149 1.145 -12.265 1.00 94.75 144 VAL A O 1
ATOM 1101 N N . LEU A 1 145 ? 16.571 -1.018 -12.181 1.00 93.06 145 LEU A N 1
ATOM 1102 C CA . LEU A 1 145 ? 16.998 -1.243 -10.796 1.00 93.06 145 LEU A CA 1
ATOM 1103 C C . LEU A 1 145 ? 18.520 -1.360 -10.616 1.00 93.06 145 LEU A C 1
ATOM 1105 O O . LEU A 1 145 ? 18.994 -1.461 -9.489 1.00 93.06 145 LEU A O 1
ATOM 1109 N N . ARG A 1 146 ? 19.324 -1.343 -11.686 1.00 92.81 146 ARG A N 1
ATOM 1110 C CA . ARG A 1 146 ? 20.789 -1.224 -11.555 1.00 92.81 146 ARG A CA 1
ATOM 1111 C C . ARG A 1 146 ? 21.205 0.202 -11.191 1.00 92.81 146 ARG A C 1
ATOM 1113 O O . ARG A 1 146 ? 22.318 0.408 -10.713 1.00 92.81 146 ARG A O 1
ATOM 1120 N N . VAL A 1 147 ? 20.319 1.184 -11.382 1.00 90.69 147 VAL A N 1
ATOM 1121 C CA . VAL A 1 147 ? 20.517 2.546 -10.882 1.00 90.69 147 VAL A CA 1
ATOM 1122 C C . VAL A 1 147 ? 20.356 2.519 -9.361 1.00 90.69 147 VAL A C 1
ATOM 1124 O O . VAL A 1 147 ? 19.254 2.355 -8.842 1.00 90.69 147 VAL A O 1
ATOM 1127 N N . GLY A 1 148 ? 21.468 2.665 -8.634 1.00 90.00 148 GLY A N 1
ATOM 1128 C CA . GLY A 1 148 ? 21.507 2.448 -7.183 1.00 90.00 148 GLY A CA 1
ATOM 1129 C C . GLY A 1 148 ? 20.486 3.275 -6.392 1.00 90.00 148 GLY A C 1
ATOM 1130 O O . GLY A 1 148 ? 19.838 2.745 -5.493 1.00 90.00 148 GLY A O 1
ATOM 1131 N N . SER A 1 149 ? 20.279 4.544 -6.758 1.00 92.38 149 SER A N 1
ATOM 1132 C CA . SER A 1 149 ? 19.284 5.413 -6.111 1.00 92.38 149 SER A CA 1
ATOM 1133 C C . SER A 1 149 ? 17.847 4.915 -6.301 1.00 92.38 149 SER A C 1
ATOM 1135 O O . SER A 1 149 ? 17.066 4.931 -5.349 1.00 92.38 149 SER A O 1
ATOM 1137 N N . VAL A 1 150 ? 17.507 4.422 -7.495 1.00 93.69 150 VAL A N 1
ATOM 1138 C CA . VAL A 1 150 ? 16.195 3.830 -7.800 1.00 93.69 150 VAL A CA 1
ATOM 1139 C C . VAL A 1 150 ? 15.995 2.553 -6.990 1.00 93.69 150 VAL A C 1
ATOM 1141 O O . VAL A 1 150 ? 14.978 2.408 -6.314 1.00 93.69 150 VAL A O 1
ATOM 1144 N N . ALA A 1 151 ? 16.991 1.664 -6.981 1.00 93.56 151 ALA A N 1
ATOM 1145 C CA . ALA A 1 151 ? 16.924 0.394 -6.261 1.00 93.56 151 ALA A CA 1
ATOM 1146 C C . ALA A 1 151 ? 16.666 0.580 -4.761 1.00 93.56 151 ALA A C 1
ATOM 1148 O O . ALA A 1 151 ? 15.856 -0.134 -4.170 1.00 93.56 151 ALA A O 1
ATOM 1149 N N . VAL A 1 152 ? 17.350 1.543 -4.134 1.00 95.50 152 VAL A N 1
ATOM 1150 C CA . VAL A 1 152 ? 17.160 1.838 -2.708 1.00 95.50 152 VAL A CA 1
ATOM 1151 C C . VAL A 1 152 ? 15.752 2.368 -2.447 1.00 95.50 152 VAL A C 1
ATOM 1153 O O . VAL A 1 152 ? 15.087 1.863 -1.544 1.00 95.50 152 VAL A O 1
ATOM 1156 N N . ARG A 1 153 ? 15.277 3.340 -3.237 1.00 95.06 153 ARG A N 1
ATOM 1157 C CA . ARG A 1 153 ? 13.934 3.920 -3.063 1.00 95.06 153 ARG A CA 1
ATOM 1158 C C . ARG A 1 153 ? 12.838 2.863 -3.232 1.00 95.06 153 ARG A C 1
ATOM 1160 O O . ARG A 1 153 ? 11.965 2.772 -2.376 1.00 95.06 153 ARG A O 1
ATOM 1167 N N . MET A 1 154 ? 12.943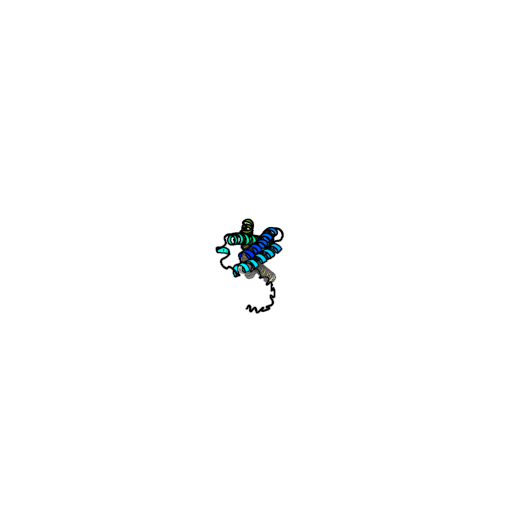 2.011 -4.252 1.00 94.19 154 MET A N 1
ATOM 1168 C CA . MET A 1 15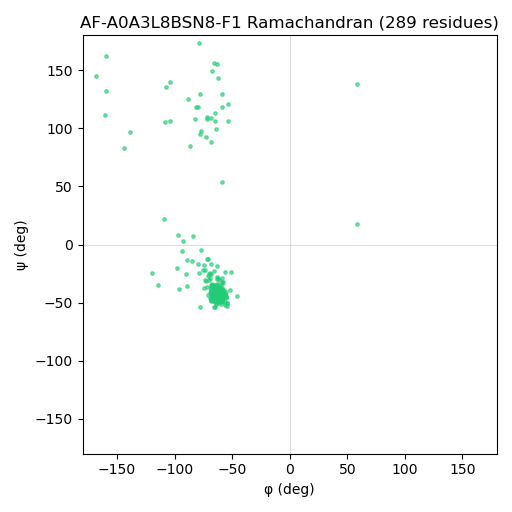4 ? 12.008 0.904 -4.496 1.00 94.19 154 MET A CA 1
ATOM 1169 C C . MET A 1 154 ? 11.942 -0.076 -3.318 1.00 94.19 154 MET A C 1
ATOM 1171 O O . MET A 1 154 ? 10.858 -0.369 -2.825 1.00 94.19 154 MET A O 1
ATOM 1175 N N . ARG A 1 155 ? 13.092 -0.502 -2.773 1.00 93.56 155 ARG A N 1
ATOM 1176 C CA . ARG A 1 155 ? 13.128 -1.414 -1.610 1.00 93.56 155 ARG A CA 1
ATOM 1177 C C . ARG A 1 155 ? 12.503 -0.820 -0.352 1.00 93.56 155 ARG A C 1
ATOM 1179 O O . ARG A 1 155 ? 11.957 -1.557 0.463 1.00 93.56 155 ARG A O 1
ATOM 1186 N N . VAL A 1 156 ? 12.635 0.491 -0.145 1.00 93.38 156 VAL A N 1
ATOM 1187 C CA . VAL A 1 156 ? 11.978 1.171 0.983 1.00 93.38 156 VAL A CA 1
ATOM 1188 C C . VAL A 1 156 ? 10.463 1.103 0.820 1.00 93.38 156 VAL A C 1
ATOM 1190 O O . VAL A 1 156 ? 9.768 0.807 1.789 1.00 93.38 156 VAL A O 1
ATOM 1193 N N . CYS A 1 157 ? 9.972 1.320 -0.398 1.00 94.50 157 CYS A N 1
ATOM 1194 C CA . CYS A 1 157 ? 8.556 1.216 -0.724 1.00 94.50 157 CYS A CA 1
ATOM 1195 C C . CYS A 1 157 ? 8.030 -0.210 -0.569 1.00 94.50 157 CYS A C 1
ATOM 1197 O O . CYS A 1 157 ? 6.986 -0.391 0.043 1.00 94.50 157 CYS A O 1
ATOM 1199 N N . ASP A 1 158 ? 8.775 -1.231 -0.999 1.00 90.94 158 ASP A N 1
ATOM 1200 C CA . ASP A 1 158 ? 8.354 -2.630 -0.845 1.00 90.94 158 ASP A CA 1
ATOM 1201 C C . ASP A 1 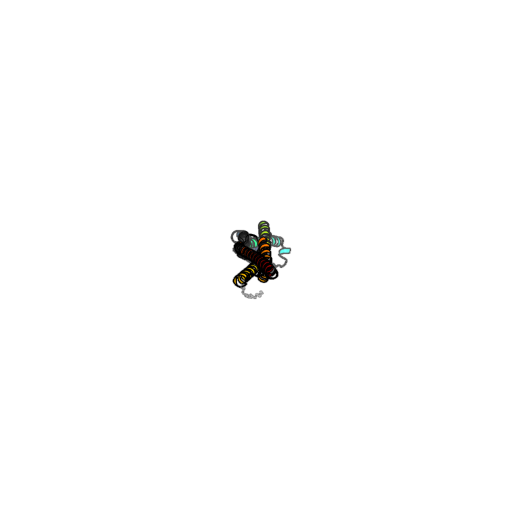158 ? 8.097 -3.015 0.623 1.00 90.94 158 ASP A C 1
ATOM 1203 O O . ASP A 1 158 ? 7.190 -3.792 0.906 1.00 90.94 158 ASP A O 1
ATOM 1207 N N . ARG A 1 159 ? 8.826 -2.425 1.582 1.00 91.94 159 ARG A N 1
ATOM 1208 C CA . ARG A 1 159 ? 8.605 -2.648 3.027 1.00 91.94 159 ARG A CA 1
ATOM 1209 C C . ARG A 1 159 ? 7.318 -2.016 3.560 1.00 91.94 159 ARG A C 1
ATOM 1211 O O . ARG A 1 159 ? 6.916 -2.312 4.684 1.00 91.94 159 ARG A O 1
ATOM 1218 N N . LEU A 1 160 ? 6.671 -1.138 2.796 1.00 93.00 160 LEU A N 1
ATOM 1219 C CA . LEU A 1 160 ? 5.415 -0.513 3.202 1.00 93.00 160 LEU A CA 1
ATOM 1220 C C . LEU A 1 160 ? 4.267 -1.532 3.255 1.00 93.00 160 LEU A C 1
ATOM 1222 O O . LEU A 1 160 ? 3.356 -1.352 4.058 1.00 93.00 160 LEU A O 1
ATOM 1226 N N . VAL A 1 161 ? 4.345 -2.631 2.489 1.00 91.69 161 VAL A N 1
ATOM 1227 C CA . VAL A 1 161 ? 3.339 -3.708 2.515 1.00 91.69 161 VAL A CA 1
ATOM 1228 C C . VAL A 1 161 ? 3.147 -4.275 3.919 1.00 91.69 161 VAL A C 1
ATOM 1230 O O . VAL A 1 161 ? 2.018 -4.448 4.372 1.00 91.69 161 VAL A O 1
ATOM 1233 N N . GLU A 1 162 ? 4.251 -4.500 4.632 1.00 91.38 162 GLU A N 1
ATOM 1234 C CA . GLU A 1 162 ? 4.241 -5.086 5.967 1.00 91.38 162 GLU A CA 1
ATOM 1235 C C . GLU A 1 162 ? 3.606 -4.110 6.958 1.00 91.38 162 GLU A C 1
ATOM 1237 O O . GLU A 1 162 ? 2.711 -4.488 7.710 1.00 91.38 162 GLU A O 1
ATOM 1242 N N . LYS A 1 163 ? 3.953 -2.820 6.863 1.00 92.44 163 LYS A N 1
ATOM 1243 C CA . LYS A 1 163 ? 3.362 -1.768 7.699 1.00 92.44 163 LYS A CA 1
ATOM 1244 C C . LYS A 1 163 ? 1.861 -1.596 7.466 1.00 92.44 163 LYS A C 1
ATOM 1246 O O . LYS A 1 163 ? 1.109 -1.514 8.429 1.00 92.44 163 LYS A O 1
ATOM 1251 N N . ILE A 1 164 ? 1.418 -1.574 6.207 1.00 92.12 164 ILE A N 1
ATOM 1252 C CA . ILE A 1 164 ? -0.011 -1.489 5.868 1.00 92.12 164 ILE A CA 1
ATOM 1253 C C . ILE A 1 164 ? -0.747 -2.728 6.390 1.00 92.12 164 ILE A C 1
ATOM 1255 O O . ILE A 1 164 ? -1.844 -2.610 6.934 1.00 92.12 164 ILE A O 1
ATOM 1259 N N . SER A 1 165 ? -0.157 -3.919 6.246 1.00 90.50 165 SER A N 1
ATOM 1260 C CA . SER A 1 165 ? -0.766 -5.162 6.730 1.00 90.50 165 SER A CA 1
ATOM 1261 C C . SER A 1 165 ? -0.891 -5.201 8.255 1.00 90.50 165 SER A C 1
ATOM 1263 O O . SER A 1 165 ? -1.949 -5.573 8.763 1.00 90.50 165 SER A O 1
ATOM 1265 N N . LEU A 1 166 ? 0.140 -4.743 8.972 1.00 93.12 166 LEU A N 1
ATOM 1266 C CA . LEU A 1 166 ? 0.148 -4.640 10.426 1.00 93.12 166 LEU A CA 1
ATOM 1267 C C . LEU A 1 166 ? -0.932 -3.664 10.900 1.00 93.12 166 LEU A C 1
ATOM 1269 O O . LEU A 1 166 ? -1.779 -4.044 11.700 1.00 93.12 166 LEU A O 1
ATOM 1273 N N . ALA A 1 167 ? -0.981 -2.460 10.325 1.00 90.88 167 ALA A N 1
ATOM 1274 C CA . ALA A 1 167 ? -1.968 -1.449 10.697 1.00 90.88 167 ALA A CA 1
ATOM 1275 C C . ALA A 1 167 ? -3.414 -1.910 10.419 1.00 90.88 167 ALA A C 1
ATOM 1277 O O . ALA A 1 167 ? -4.324 -1.645 11.205 1.00 90.88 167 ALA A O 1
ATOM 1278 N N . LYS A 1 168 ? -3.645 -2.667 9.334 1.00 89.44 168 LYS A N 1
ATOM 1279 C CA . LYS A 1 168 ? -4.944 -3.316 9.072 1.00 89.44 168 LYS A CA 1
ATOM 1280 C C . LYS A 1 168 ? -5.293 -4.366 10.124 1.00 89.44 168 LYS A C 1
ATOM 1282 O O . LYS A 1 168 ? -6.443 -4.418 10.558 1.00 89.44 168 LYS A O 1
ATOM 1287 N N . ALA A 1 169 ? -4.332 -5.196 10.524 1.00 90.00 169 ALA A N 1
ATOM 1288 C CA . ALA A 1 169 ? -4.544 -6.209 11.552 1.00 90.00 169 ALA A CA 1
ATOM 1289 C C . ALA A 1 169 ? -4.848 -5.575 12.919 1.00 90.00 169 ALA A C 1
ATOM 1291 O O . ALA A 1 169 ? -5.798 -5.988 13.583 1.00 90.00 169 ALA A O 1
ATOM 1292 N N . GLU A 1 170 ? -4.105 -4.535 13.297 1.00 88.94 170 GLU A N 1
ATOM 1293 C CA . GLU A 1 170 ? -4.325 -3.757 14.521 1.00 88.94 170 GLU A CA 1
ATOM 1294 C C . GLU A 1 170 ? -5.713 -3.110 14.524 1.00 88.94 170 GLU A C 1
ATOM 1296 O O . GLU A 1 170 ? -6.483 -3.306 15.465 1.00 88.94 170 GLU A O 1
ATOM 1301 N N . ARG A 1 171 ? -6.102 -2.444 13.429 1.00 86.94 171 ARG A N 1
ATOM 1302 C CA . ARG A 1 171 ? -7.436 -1.837 13.308 1.00 86.94 171 ARG A CA 1
ATOM 1303 C C . ARG A 1 171 ? -8.558 -2.870 13.395 1.00 86.94 171 ARG A C 1
ATOM 1305 O O . ARG A 1 171 ? -9.592 -2.620 14.012 1.00 86.94 171 ARG A O 1
ATOM 1312 N N . GLN A 1 172 ? -8.371 -4.041 12.791 1.00 88.88 172 GLN A N 1
ATOM 1313 C CA . GLN A 1 172 ? -9.346 -5.127 12.864 1.00 88.88 172 GLN A CA 1
ATOM 1314 C C . GLN A 1 172 ? -9.472 -5.685 14.289 1.00 88.88 172 GLN A C 1
ATOM 1316 O O . GLN A 1 172 ? -10.583 -5.989 14.732 1.00 88.88 172 GLN A O 1
ATOM 1321 N N . LEU A 1 173 ? -8.355 -5.813 15.007 1.00 88.19 173 LEU A N 1
ATOM 1322 C CA . LEU A 1 173 ? -8.338 -6.244 16.402 1.00 88.19 173 LEU A CA 1
ATOM 1323 C C . LEU A 1 173 ? -9.042 -5.228 17.311 1.00 88.19 173 LEU A C 1
ATOM 1325 O O . LEU A 1 173 ? -9.832 -5.626 18.170 1.00 88.19 173 LEU A O 1
ATOM 1329 N N . GLU A 1 174 ? -8.808 -3.935 17.091 1.00 86.62 174 GLU A N 1
ATOM 1330 C CA . GLU A 1 174 ? -9.474 -2.840 17.802 1.00 86.62 174 GLU A CA 1
ATOM 1331 C C . GLU A 1 174 ? -10.998 -2.909 17.607 1.00 86.62 174 GLU A C 1
ATOM 1333 O O . GLU A 1 174 ? -11.752 -2.925 18.581 1.00 86.62 174 GLU A O 1
ATOM 1338 N N . LEU A 1 175 ? -11.462 -3.069 16.361 1.00 87.12 175 LEU A N 1
ATOM 1339 C CA . LEU A 1 175 ? -12.888 -3.215 16.040 1.00 87.12 175 LEU A CA 1
ATOM 1340 C C . LEU A 1 175 ? -13.515 -4.441 16.715 1.00 87.12 175 LEU A C 1
ATOM 1342 O O . LEU A 1 175 ? -14.599 -4.348 17.292 1.00 87.12 175 LEU A O 1
ATOM 1346 N N . GLN A 1 176 ? -12.844 -5.594 16.677 1.00 89.81 176 GLN A N 1
ATOM 1347 C CA . GLN A 1 176 ? -13.336 -6.806 17.341 1.00 89.81 176 GLN A CA 1
ATOM 1348 C C . GLN A 1 176 ? -13.402 -6.639 18.862 1.00 89.81 176 GLN A C 1
ATOM 1350 O O . GLN A 1 176 ? -14.348 -7.106 19.500 1.00 89.81 176 GLN A O 1
ATOM 1355 N N . THR A 1 177 ? -12.410 -5.972 19.445 1.00 89.06 177 THR A N 1
ATOM 1356 C CA . THR A 1 177 ? -12.345 -5.704 20.884 1.00 89.06 177 THR A CA 1
ATOM 1357 C C . THR A 1 177 ? -13.454 -4.740 21.308 1.00 89.06 177 THR A C 1
ATOM 1359 O O . THR A 1 177 ? -14.183 -5.045 22.253 1.00 89.06 177 THR A O 1
ATOM 1362 N N . SER A 1 178 ? -13.673 -3.659 20.550 1.00 88.00 178 SER A N 1
ATOM 1363 C CA . SER A 1 178 ? -14.791 -2.719 20.728 1.00 88.00 178 SER A CA 1
ATOM 1364 C C . SER A 1 178 ? -16.150 -3.433 20.679 1.00 88.00 178 SER A C 1
ATOM 1366 O O . SER A 1 178 ? -16.961 -3.317 21.601 1.00 88.00 178 SER A O 1
ATOM 1368 N N . GLN A 1 179 ? -16.379 -4.275 19.665 1.00 90.69 179 GLN A N 1
ATOM 1369 C CA . GLN A 1 179 ? -17.625 -5.041 19.527 1.00 90.69 179 GLN A CA 1
ATOM 1370 C C . GLN A 1 179 ? -17.861 -6.009 20.694 1.00 90.69 179 GLN A C 1
ATOM 1372 O O . GLN A 1 179 ? -18.990 -6.147 21.175 1.00 90.69 179 GLN A O 1
ATOM 1377 N N . ARG A 1 180 ? -16.808 -6.676 21.179 1.00 92.12 180 ARG A N 1
ATOM 1378 C CA . ARG A 1 180 ? -16.899 -7.558 22.352 1.00 92.12 180 ARG A CA 1
ATOM 1379 C C . ARG A 1 180 ? -17.217 -6.773 23.623 1.00 92.12 180 ARG A C 1
ATOM 1381 O O . ARG A 1 180 ? -18.083 -7.207 24.382 1.00 92.12 180 ARG A O 1
ATOM 1388 N N . ALA A 1 181 ? -16.571 -5.626 23.833 1.00 91.94 181 ALA A N 1
ATOM 1389 C CA . ALA A 1 181 ? -16.846 -4.746 24.968 1.00 91.94 181 ALA A CA 1
ATOM 1390 C C . ALA A 1 181 ? -18.308 -4.274 24.964 1.00 91.94 181 ALA A C 1
ATOM 1392 O O . ALA A 1 181 ? -19.004 -4.407 25.972 1.00 91.94 181 ALA A O 1
ATOM 1393 N N . LEU A 1 182 ? -18.812 -3.835 23.806 1.00 91.81 182 LEU A N 1
ATOM 1394 C CA . LEU A 1 182 ? -20.218 -3.468 23.624 1.00 91.81 182 LEU A CA 1
ATOM 1395 C C . LEU A 1 182 ? -21.165 -4.626 23.976 1.00 91.81 182 LEU A C 1
ATOM 1397 O O . LEU A 1 182 ? -22.164 -4.425 24.664 1.00 91.81 182 LEU A O 1
ATOM 1401 N N . GLY A 1 183 ? -20.841 -5.850 23.551 1.00 93.56 183 GLY A N 1
ATOM 1402 C CA . GLY A 1 183 ? -21.613 -7.044 23.896 1.00 93.56 183 GLY A CA 1
ATOM 1403 C C . GLY A 1 183 ? -21.707 -7.290 25.405 1.00 93.56 183 GLY A C 1
ATOM 1404 O O . GLY A 1 183 ? -22.774 -7.663 25.896 1.00 93.56 183 GLY A O 1
ATOM 1405 N N . TYR A 1 184 ? -20.627 -7.058 26.154 1.00 95.38 184 TYR A N 1
ATOM 1406 C CA . TYR A 1 184 ? -20.641 -7.160 27.615 1.00 95.38 184 TYR A CA 1
ATOM 1407 C C . TYR A 1 184 ? -21.423 -6.028 28.279 1.00 95.38 184 TYR A C 1
ATOM 1409 O O . TYR A 1 184 ? -22.244 -6.299 29.154 1.00 95.38 184 TYR A O 1
ATOM 1417 N N . PHE A 1 185 ? -21.258 -4.786 27.827 1.00 94.62 185 PHE A N 1
ATOM 1418 C CA . PHE A 1 185 ? -22.032 -3.666 28.362 1.00 94.62 185 PHE A CA 1
ATOM 1419 C C . PHE A 1 185 ? -23.533 -3.805 28.105 1.00 94.62 185 PHE A C 1
ATOM 1421 O O . PHE A 1 185 ? -24.325 -3.532 29.002 1.00 94.62 185 PHE A O 1
ATOM 1428 N N . ASN A 1 186 ? -23.943 -4.324 26.947 1.00 94.38 186 ASN A N 1
ATOM 1429 C CA . ASN A 1 186 ? -25.353 -4.619 26.684 1.00 94.38 186 ASN A CA 1
ATOM 1430 C C . ASN A 1 186 ? -25.909 -5.686 27.641 1.00 94.38 186 ASN A C 1
ATOM 1432 O O . ASN A 1 186 ? -27.035 -5.556 28.111 1.00 94.38 186 ASN A O 1
ATOM 1436 N N . LYS A 1 187 ? -25.121 -6.715 27.986 1.00 96.44 187 LYS A N 1
ATOM 1437 C CA . LYS A 1 187 ? -25.523 -7.709 28.998 1.00 96.44 187 LYS A CA 1
ATOM 1438 C C . LYS A 1 187 ? -25.621 -7.097 30.394 1.00 96.44 187 LYS A C 1
ATOM 1440 O O . LYS A 1 187 ? -26.576 -7.387 31.105 1.00 96.44 187 LYS A O 1
ATOM 1445 N N . ALA A 1 188 ? -24.681 -6.230 30.771 1.00 96.12 188 ALA A N 1
ATOM 1446 C CA . ALA A 1 188 ? -24.735 -5.511 32.044 1.00 96.12 188 ALA A CA 1
ATOM 1447 C C . ALA A 1 188 ? -25.975 -4.602 32.129 1.00 96.12 188 ALA A C 1
ATOM 1449 O O . ALA A 1 188 ? -26.659 -4.591 33.150 1.00 96.12 188 ALA A O 1
ATOM 1450 N N . MET A 1 189 ? -26.313 -3.904 31.040 1.00 94.88 189 MET A N 1
ATOM 1451 C CA . MET A 1 189 ? -27.544 -3.113 30.934 1.00 94.88 189 MET A CA 1
ATOM 1452 C C . MET A 1 189 ? -28.811 -3.977 31.014 1.00 94.88 189 MET A C 1
ATOM 1454 O O . MET A 1 189 ? -29.761 -3.595 31.687 1.00 94.88 189 MET A O 1
ATOM 1458 N N . ALA A 1 190 ? -28.828 -5.167 30.411 1.00 96.12 190 ALA A N 1
ATOM 1459 C CA . ALA A 1 190 ? -29.961 -6.084 30.549 1.00 96.12 190 ALA A CA 1
ATOM 1460 C C . ALA A 1 190 ? -30.130 -6.579 32.000 1.00 96.12 190 ALA A C 1
ATOM 1462 O O . ALA A 1 190 ? -31.252 -6.706 32.490 1.00 96.12 190 ALA A O 1
ATOM 1463 N N . SER A 1 191 ? -29.025 -6.818 32.719 1.00 95.88 191 SER A N 1
ATOM 1464 C CA . SER A 1 191 ? -29.064 -7.109 34.158 1.00 95.88 191 SER A CA 1
ATOM 1465 C C . SER A 1 191 ? -29.630 -5.925 34.950 1.00 95.88 191 SER A C 1
ATOM 1467 O O . SER A 1 191 ? -30.472 -6.127 35.820 1.00 95.88 191 SER A O 1
ATOM 1469 N N . CYS A 1 192 ? -29.239 -4.694 34.614 1.00 94.25 192 CYS A N 1
ATOM 1470 C CA . CYS A 1 192 ? -29.829 -3.476 35.172 1.00 94.25 192 CYS A CA 1
ATOM 1471 C C . CYS A 1 192 ? -31.353 -3.419 35.012 1.00 94.25 192 CYS A C 1
ATOM 1473 O O . CYS A 1 192 ? -32.072 -3.290 36.001 1.00 94.25 192 CYS A O 1
ATOM 1475 N N . GLU A 1 193 ? -31.848 -3.598 33.787 1.00 94.50 193 GLU A N 1
ATOM 1476 C CA . GLU A 1 193 ? -33.284 -3.591 33.482 1.00 94.50 193 GLU A CA 1
ATOM 1477 C C . GLU A 1 193 ? -34.039 -4.700 34.235 1.00 94.50 193 GLU A C 1
ATOM 1479 O O . GLU A 1 193 ? -35.156 -4.492 34.713 1.00 94.50 193 GLU A O 1
ATOM 1484 N N . ALA A 1 194 ? -33.423 -5.875 34.408 1.00 94.69 194 ALA A N 1
ATOM 1485 C CA . ALA A 1 194 ? -33.986 -6.948 35.225 1.00 94.69 194 ALA A CA 1
ATOM 1486 C C . ALA A 1 194 ? -34.078 -6.559 36.713 1.00 94.69 194 ALA A C 1
ATOM 1488 O O . ALA A 1 194 ? -35.087 -6.850 37.359 1.00 94.69 194 ALA A O 1
ATOM 1489 N N . GLY A 1 195 ? -33.061 -5.877 37.248 1.00 93.69 195 GLY A N 1
ATOM 1490 C CA . GLY A 1 195 ? -33.065 -5.338 38.610 1.00 93.69 195 GLY A CA 1
ATOM 1491 C C . GLY A 1 195 ? -34.176 -4.312 38.823 1.00 93.69 195 GLY A C 1
ATOM 1492 O O . GLY A 1 195 ? -34.961 -4.442 39.762 1.00 93.69 195 GLY A O 1
ATOM 1493 N N . GLU A 1 196 ? -34.315 -3.349 37.912 1.00 91.88 196 GLU A N 1
ATOM 1494 C CA . GLU A 1 196 ? -35.409 -2.369 37.935 1.00 91.88 196 GLU A CA 1
ATOM 1495 C C . GLU A 1 196 ? -36.786 -3.042 37.856 1.00 91.88 196 GLU A C 1
ATOM 1497 O O . GLU A 1 196 ? -37.712 -2.681 38.586 1.00 91.88 196 GLU A O 1
ATOM 1502 N N . ALA A 1 197 ? -36.940 -4.065 37.011 1.00 92.50 197 ALA A N 1
ATOM 1503 C CA . ALA A 1 197 ? -38.190 -4.810 36.904 1.00 92.50 197 ALA A CA 1
ATOM 1504 C C . ALA A 1 197 ? -38.549 -5.558 38.199 1.00 92.50 197 ALA A C 1
ATOM 1506 O O . ALA A 1 197 ? -39.733 -5.635 38.535 1.00 92.50 197 ALA A O 1
ATOM 1507 N N . ILE A 1 198 ? -37.559 -6.093 38.923 1.00 92.56 198 ILE A N 1
ATOM 1508 C CA . ILE A 1 198 ? -37.760 -6.704 40.246 1.00 92.56 198 ILE A CA 1
ATOM 1509 C C . ILE A 1 198 ? -38.220 -5.638 41.245 1.00 92.56 198 ILE A C 1
ATOM 1511 O O . ILE A 1 198 ? -39.243 -5.834 41.904 1.00 92.56 198 ILE A O 1
ATOM 1515 N N . LEU A 1 199 ? -37.524 -4.498 41.301 1.00 89.62 199 LEU A N 1
ATOM 1516 C CA . LEU A 1 199 ? -37.848 -3.387 42.203 1.00 89.62 199 LEU A CA 1
ATOM 1517 C C . LEU A 1 199 ? -39.262 -2.838 41.983 1.00 89.62 199 LEU A C 1
ATOM 1519 O O . LEU A 1 199 ? -39.956 -2.522 42.944 1.00 89.62 199 LEU A O 1
ATOM 1523 N N . ASN A 1 200 ? -39.714 -2.777 40.731 1.00 87.12 200 ASN A N 1
ATOM 1524 C CA . ASN A 1 200 ? -41.029 -2.241 40.385 1.00 87.12 200 ASN A CA 1
ATOM 1525 C C . ASN A 1 200 ? -42.192 -3.223 40.611 1.00 87.12 200 ASN A C 1
ATOM 1527 O O . ASN A 1 200 ? -43.348 -2.801 40.595 1.00 87.12 200 ASN A O 1
ATOM 1531 N N . LYS A 1 201 ? -41.929 -4.530 40.762 1.00 81.62 201 LYS A N 1
ATOM 1532 C CA . LYS A 1 201 ? -42.980 -5.569 40.769 1.00 81.62 201 LYS A CA 1
ATOM 1533 C C . LYS A 1 201 ? -43.060 -6.390 42.049 1.00 81.62 201 LYS A C 1
ATOM 1535 O O . LYS A 1 201 ? -44.111 -6.974 42.305 1.00 81.62 201 LYS A O 1
ATOM 1540 N N . GLN A 1 202 ? -41.977 -6.503 42.813 1.00 77.38 202 GLN A N 1
ATOM 1541 C CA . GLN A 1 202 ? -41.920 -7.390 43.973 1.00 77.38 202 GLN A CA 1
ATOM 1542 C C . GLN A 1 202 ? -42.025 -6.617 45.285 1.00 77.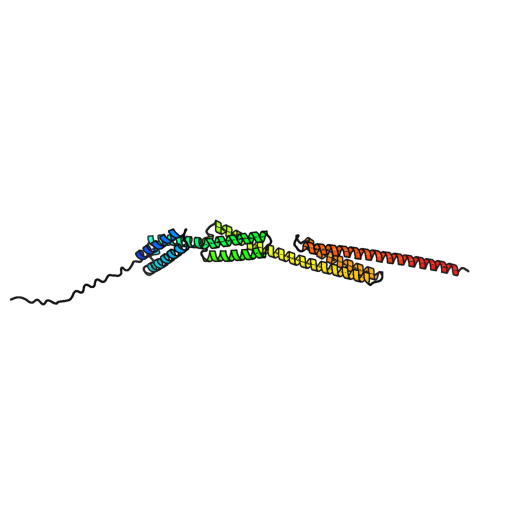38 202 GLN A C 1
ATOM 1544 O O . GLN A 1 202 ? -41.423 -5.562 45.462 1.00 77.38 202 GLN A O 1
ATOM 1549 N N . THR A 1 203 ? -42.767 -7.176 46.240 1.00 82.81 203 THR A N 1
ATOM 1550 C CA . THR A 1 203 ? -42.791 -6.671 47.614 1.00 82.81 203 THR A CA 1
ATOM 1551 C C . THR A 1 203 ? -41.435 -6.894 48.298 1.00 82.81 203 THR A C 1
ATOM 1553 O O . THR A 1 203 ? -40.767 -7.892 48.004 1.00 82.81 203 THR A O 1
ATOM 1556 N N . PRO A 1 204 ? -41.024 -6.020 49.234 1.00 87.25 204 PRO A N 1
ATOM 1557 C CA . PRO A 1 204 ? -39.818 -6.220 50.036 1.00 87.25 204 PRO A CA 1
ATOM 1558 C C . PRO A 1 204 ? -39.825 -7.590 50.735 1.00 87.25 204 PRO A C 1
ATOM 1560 O O . PRO A 1 204 ? -40.746 -7.898 51.487 1.00 87.25 204 PRO A O 1
ATOM 1563 N N . SER A 1 205 ? -38.823 -8.427 50.457 1.00 89.94 205 SER A N 1
ATOM 1564 C CA . SER A 1 205 ? -38.658 -9.758 51.059 1.00 89.94 205 SER A CA 1
ATOM 1565 C C . SER A 1 205 ? -37.210 -10.239 50.931 1.00 89.94 205 SER A C 1
ATOM 1567 O O . SER A 1 205 ? -36.472 -9.743 50.075 1.00 89.94 205 SER A O 1
ATOM 1569 N N . ASP A 1 206 ? -36.812 -11.240 51.721 1.00 89.62 206 ASP A N 1
ATOM 1570 C CA . ASP A 1 206 ? -35.488 -11.869 51.598 1.00 89.62 206 ASP A CA 1
ATOM 1571 C C . ASP A 1 206 ? -35.261 -12.477 50.202 1.00 89.62 206 ASP A C 1
ATOM 1573 O O . ASP A 1 206 ? -34.158 -12.415 49.660 1.00 89.62 206 ASP A O 1
ATOM 1577 N N . ALA A 1 207 ? -36.314 -13.007 49.568 1.00 90.81 207 ALA A N 1
ATOM 1578 C CA . ALA A 1 207 ? -36.241 -13.533 48.204 1.00 90.81 207 ALA A CA 1
ATOM 1579 C C . ALA A 1 207 ? -35.993 -12.422 47.166 1.00 90.81 207 ALA A C 1
ATOM 1581 O O . ALA A 1 207 ? -35.237 -12.619 46.209 1.00 90.81 207 ALA A O 1
ATOM 1582 N N . THR A 1 208 ? -36.586 -11.242 47.376 1.00 91.62 208 THR A N 1
ATOM 1583 C CA . THR A 1 208 ? -36.348 -10.044 46.556 1.00 91.62 208 THR A CA 1
ATOM 1584 C C . THR A 1 208 ? -34.894 -9.592 46.694 1.00 91.62 208 THR A C 1
ATOM 1586 O O . THR A 1 208 ? -34.232 -9.339 45.689 1.00 91.62 208 THR A O 1
ATOM 1589 N N . VAL A 1 209 ? -34.361 -9.567 47.923 1.00 93.38 209 VAL A N 1
ATOM 1590 C CA . VAL A 1 209 ? -32.947 -9.254 48.194 1.00 93.38 209 VAL A CA 1
ATOM 1591 C C . VAL A 1 209 ? -32.021 -10.240 47.484 1.00 93.38 209 VAL A C 1
ATOM 1593 O O . VAL A 1 209 ? -31.143 -9.807 46.742 1.00 93.38 209 VAL A O 1
ATOM 1596 N N . ALA A 1 210 ? -32.244 -11.546 47.642 1.00 93.88 210 ALA A N 1
ATOM 1597 C CA . ALA A 1 210 ? -31.423 -12.574 47.001 1.00 93.88 210 ALA A CA 1
ATOM 1598 C C . ALA A 1 210 ? -31.446 -12.465 45.464 1.00 93.88 210 ALA A C 1
ATOM 1600 O O . ALA A 1 210 ? -30.415 -12.621 44.805 1.00 93.88 210 ALA A O 1
ATOM 1601 N N . SER A 1 211 ? -32.607 -12.143 44.884 1.00 94.06 211 SER A N 1
ATOM 1602 C CA . SER A 1 211 ? -32.750 -11.932 43.438 1.00 94.06 211 SER A CA 1
ATOM 1603 C C . SER A 1 211 ? -31.972 -10.702 42.959 1.00 94.06 211 SER A C 1
ATOM 1605 O O . SER A 1 211 ? -31.261 -10.775 41.957 1.00 94.06 211 SER A O 1
ATOM 1607 N N . LEU A 1 212 ? -32.047 -9.584 43.688 1.00 94.31 212 LEU A N 1
ATOM 1608 C CA . LEU A 1 212 ? -31.299 -8.364 43.367 1.00 94.31 212 LEU A CA 1
ATOM 1609 C C . LEU A 1 212 ? -29.785 -8.541 43.551 1.00 94.31 212 LEU A C 1
ATOM 1611 O O . LEU A 1 212 ? -29.008 -8.026 42.751 1.00 94.31 212 LEU A O 1
ATOM 1615 N N . GLU A 1 213 ? -29.342 -9.305 44.549 1.00 94.38 213 GLU A N 1
ATOM 1616 C CA . GLU A 1 213 ? -27.926 -9.657 44.718 1.00 94.38 213 GLU A CA 1
ATOM 1617 C C . GLU A 1 213 ? -27.412 -10.525 43.561 1.00 94.38 213 GLU A C 1
ATOM 1619 O O . GLU A 1 213 ? -26.303 -10.305 43.066 1.00 94.38 213 GLU A O 1
ATOM 1624 N N . ALA A 1 214 ? -28.224 -11.465 43.066 1.00 95.38 214 ALA A N 1
ATOM 1625 C CA . ALA A 1 214 ? -27.892 -12.233 41.867 1.00 95.38 214 ALA A CA 1
ATOM 1626 C C . ALA A 1 214 ? -27.763 -11.329 40.627 1.00 95.38 214 ALA A C 1
ATOM 1628 O O . ALA A 1 214 ? -26.807 -11.479 39.860 1.00 95.38 214 ALA A O 1
ATOM 1629 N N . VAL A 1 215 ? -28.664 -10.351 40.468 1.00 95.38 215 VAL A N 1
ATOM 1630 C CA . VAL A 1 215 ? -28.567 -9.326 39.415 1.00 95.38 215 VAL A CA 1
ATOM 1631 C C . VAL A 1 215 ? -27.279 -8.511 39.552 1.00 95.38 215 VAL A C 1
ATOM 1633 O O . VAL A 1 215 ? -26.553 -8.359 38.569 1.00 95.38 215 VAL A O 1
ATOM 1636 N N . LEU A 1 216 ? -26.951 -8.028 40.754 1.00 95.25 216 LEU A N 1
ATOM 1637 C CA . LEU A 1 216 ? -25.722 -7.269 41.008 1.00 95.25 216 LEU A CA 1
ATOM 1638 C C . LEU A 1 216 ? -24.465 -8.077 40.671 1.00 95.25 216 LEU A C 1
ATOM 1640 O O . LEU A 1 216 ? -23.524 -7.530 40.096 1.00 95.25 216 LEU A O 1
ATOM 1644 N N . ASN A 1 217 ? -24.444 -9.375 40.976 1.00 96.25 217 ASN A N 1
ATOM 1645 C CA . ASN A 1 217 ? -23.327 -10.249 40.616 1.00 96.25 217 ASN A CA 1
ATOM 1646 C C . ASN A 1 217 ? -23.163 -10.377 39.095 1.00 96.25 217 ASN A C 1
ATOM 1648 O O . ASN A 1 217 ? -22.043 -10.268 38.592 1.00 96.25 217 ASN A O 1
ATOM 1652 N N . GLN A 1 218 ? -24.260 -10.565 38.353 1.00 95.88 218 GLN A N 1
ATOM 1653 C CA . GLN A 1 218 ? -24.219 -10.622 36.887 1.00 95.88 218 GLN A CA 1
ATOM 1654 C C . GLN A 1 218 ? -23.775 -9.290 36.277 1.00 95.88 218 GLN A C 1
ATOM 1656 O O . GLN A 1 218 ? -22.876 -9.270 35.433 1.00 95.88 218 GLN A O 1
ATOM 1661 N N . LEU A 1 219 ? -24.350 -8.183 36.753 1.00 95.75 219 LEU A N 1
ATOM 1662 C CA . LEU A 1 219 ? -24.000 -6.828 36.337 1.00 95.75 219 LEU A CA 1
ATOM 1663 C C . LEU A 1 219 ? -22.507 -6.573 36.544 1.00 95.75 219 LEU A C 1
ATOM 1665 O O . LEU A 1 219 ? -21.823 -6.186 35.600 1.00 95.75 219 LEU A O 1
ATOM 1669 N N . ASN A 1 220 ? -21.982 -6.827 37.746 1.00 95.31 220 ASN A N 1
ATOM 1670 C CA . ASN A 1 220 ? -20.572 -6.589 38.061 1.00 95.31 220 ASN A CA 1
ATOM 1671 C C . ASN A 1 220 ? -19.635 -7.430 37.188 1.00 95.31 220 ASN A C 1
ATOM 1673 O O . ASN A 1 220 ? -18.613 -6.920 36.731 1.00 95.31 220 ASN A O 1
ATOM 1677 N N . ASN A 1 221 ? -19.986 -8.692 36.927 1.00 96.25 221 ASN A N 1
ATOM 1678 C CA . ASN A 1 221 ? -19.192 -9.569 36.070 1.00 96.25 221 ASN A CA 1
ATOM 1679 C C . ASN A 1 221 ? -19.139 -9.039 34.629 1.00 96.25 221 ASN A C 1
ATOM 1681 O O . ASN A 1 221 ? -18.059 -8.833 34.077 1.00 96.25 221 ASN A O 1
ATOM 1685 N N . HIS A 1 222 ? -20.297 -8.741 34.037 1.00 95.62 222 HIS A N 1
ATOM 1686 C CA . HIS A 1 222 ? -20.360 -8.212 32.676 1.00 95.62 222 HIS A CA 1
ATOM 1687 C C . HIS A 1 222 ? -19.717 -6.827 32.554 1.00 95.62 222 HIS A C 1
ATOM 1689 O O . HIS A 1 222 ? -18.984 -6.587 31.596 1.00 95.62 222 HIS A O 1
ATOM 1695 N N . ASN A 1 223 ? -19.915 -5.942 33.533 1.00 93.81 223 ASN A N 1
ATOM 1696 C CA . ASN A 1 223 ? -19.261 -4.638 33.548 1.00 93.81 223 ASN A CA 1
ATOM 1697 C C . ASN A 1 223 ? -17.735 -4.782 33.616 1.00 93.81 223 ASN A C 1
ATOM 1699 O O . ASN A 1 223 ? -17.044 -4.206 32.785 1.00 93.81 223 ASN A O 1
ATOM 1703 N N . GLY A 1 224 ? -17.210 -5.609 34.527 1.00 93.00 224 GLY A N 1
ATOM 1704 C CA . GLY A 1 224 ? -15.766 -5.830 34.653 1.00 93.00 224 GLY A CA 1
ATOM 1705 C C . GLY A 1 224 ? -15.135 -6.444 33.397 1.00 93.00 224 GLY A C 1
ATOM 1706 O O . GLY A 1 224 ? -14.045 -6.045 32.993 1.00 93.00 224 GLY A O 1
ATOM 1707 N N . GLN A 1 225 ? -15.835 -7.367 32.728 1.00 93.75 225 GLN A N 1
ATOM 1708 C CA . GLN A 1 225 ? -15.396 -7.928 31.443 1.00 93.75 225 GLN A CA 1
ATOM 1709 C C . GLN A 1 225 ? -15.361 -6.870 30.330 1.00 93.75 225 GLN A C 1
ATOM 1711 O O . GLN A 1 225 ? -14.418 -6.847 29.538 1.00 93.75 225 GLN A O 1
ATOM 1716 N N . GLY A 1 226 ? -16.361 -5.985 30.276 1.00 91.38 226 GLY A N 1
ATOM 1717 C CA . GLY A 1 226 ? -16.383 -4.853 29.349 1.00 91.38 226 GLY A CA 1
ATOM 1718 C C . GLY A 1 226 ? -15.247 -3.863 29.616 1.00 91.38 226 GLY A C 1
ATOM 1719 O O . GLY A 1 226 ? -14.504 -3.523 28.698 1.00 91.38 226 GLY A O 1
ATOM 1720 N N . GLU A 1 227 ? -15.058 -3.458 30.873 1.00 89.88 227 GLU A N 1
ATOM 1721 C CA . GLU A 1 227 ? -14.012 -2.517 31.301 1.00 89.88 227 GLU A CA 1
ATOM 1722 C C . GLU A 1 227 ? -12.601 -3.027 31.004 1.00 89.88 227 GLU A C 1
ATOM 1724 O O .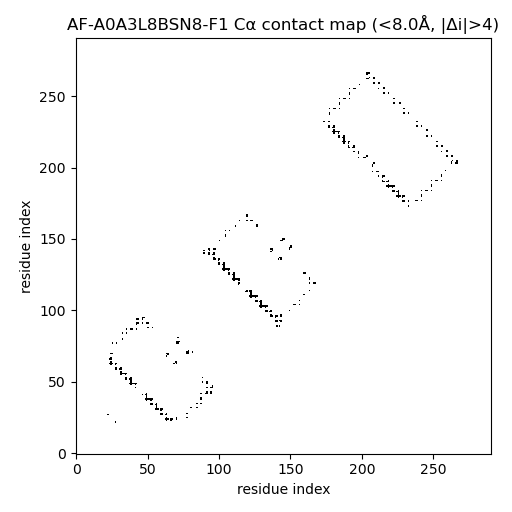 GLU A 1 227 ? -11.770 -2.268 30.505 1.00 89.88 227 GLU A O 1
ATOM 1729 N N . ALA A 1 228 ? -12.337 -4.316 31.240 1.00 89.69 228 ALA A N 1
ATOM 1730 C CA . ALA A 1 228 ? -11.047 -4.920 30.922 1.00 89.69 228 ALA A CA 1
ATOM 1731 C C . ALA A 1 228 ? -10.717 -4.797 29.425 1.00 89.69 228 ALA A C 1
ATOM 1733 O O . ALA A 1 228 ? -9.592 -4.449 29.069 1.00 89.69 228 ALA A O 1
ATOM 1734 N N . LEU A 1 229 ? -11.701 -5.008 28.543 1.00 89.06 229 LEU A N 1
ATOM 1735 C CA . LEU A 1 229 ? -11.509 -4.838 27.101 1.00 89.06 229 LEU A CA 1
ATOM 1736 C C . LEU A 1 229 ? -11.317 -3.369 26.717 1.00 89.06 229 LEU A C 1
ATOM 1738 O O . LEU A 1 229 ? -10.424 -3.069 25.929 1.00 89.06 229 LEU A O 1
ATOM 1742 N N . VAL A 1 230 ? -12.089 -2.446 27.296 1.00 85.81 230 VAL A N 1
ATOM 1743 C CA . VAL A 1 230 ? -11.928 -1.004 27.032 1.00 85.81 230 VAL A CA 1
ATOM 1744 C C . VAL A 1 230 ? -10.549 -0.510 27.459 1.00 85.81 230 VAL A C 1
ATOM 1746 O O . VAL A 1 230 ? -9.938 0.259 26.730 1.00 85.81 230 VAL A O 1
ATOM 1749 N N . SER A 1 231 ? -10.021 -0.991 28.587 1.00 83.25 231 SER A N 1
ATOM 1750 C CA . SER A 1 231 ? -8.681 -0.612 29.060 1.00 83.25 231 SER A CA 1
ATOM 1751 C C . SER A 1 231 ? -7.543 -1.038 28.123 1.00 83.25 231 SER A C 1
ATOM 1753 O O . SER A 1 231 ? -6.445 -0.499 28.216 1.00 83.25 231 SER A O 1
ATOM 1755 N N . SER A 1 232 ? -7.811 -1.988 27.220 1.00 80.81 232 SER A N 1
ATOM 1756 C CA . SER A 1 232 ? -6.871 -2.442 26.189 1.00 80.81 232 SER A CA 1
ATOM 1757 C C . SER A 1 232 ? -7.021 -1.722 24.845 1.00 80.81 232 SER A C 1
ATOM 1759 O O . SER A 1 232 ? -6.227 -1.966 23.940 1.00 80.81 232 SER A O 1
ATOM 1761 N N . LEU A 1 233 ? -8.033 -0.861 24.696 1.00 78.00 233 LEU A N 1
ATOM 1762 C CA . LEU A 1 233 ? -8.226 -0.043 23.503 1.00 78.00 233 LEU A CA 1
ATOM 1763 C C . LEU A 1 233 ? -7.457 1.271 23.659 1.00 78.00 233 LEU A C 1
ATOM 1765 O O . LEU A 1 233 ? -7.690 2.025 24.605 1.00 78.00 233 LEU A O 1
ATOM 1769 N N . ASP A 1 234 ? -6.595 1.580 22.692 1.00 63.94 234 ASP A N 1
ATOM 1770 C CA . ASP A 1 234 ? -6.143 2.955 22.499 1.00 63.94 234 ASP A CA 1
ATOM 1771 C C . ASP A 1 234 ? -7.343 3.836 22.121 1.00 63.94 234 ASP A C 1
ATOM 1773 O O . ASP A 1 234 ? -8.361 3.336 21.647 1.00 63.94 234 ASP A O 1
ATOM 1777 N N . SER A 1 235 ? -7.243 5.141 22.392 1.00 59.59 235 SER A N 1
ATOM 1778 C CA . SER A 1 235 ? -8.302 6.175 22.331 1.00 59.59 235 SER A CA 1
ATOM 1779 C C . SER A 1 235 ? -9.002 6.388 20.964 1.00 59.59 235 SER A C 1
ATOM 1781 O O . SER A 1 235 ? -9.089 7.501 20.447 1.00 59.59 235 SER A O 1
ATOM 1783 N N . GLY A 1 236 ? -9.531 5.324 20.366 1.00 59.09 236 GLY A N 1
ATOM 1784 C CA . GLY A 1 236 ? -10.235 5.300 19.094 1.00 59.09 236 GLY A CA 1
ATOM 1785 C C . GLY A 1 236 ? -11.685 5.779 19.176 1.00 59.09 236 GLY A C 1
ATOM 1786 O O . GLY A 1 236 ? -12.250 6.017 20.245 1.00 59.09 236 GLY A O 1
ATOM 1787 N N . ALA A 1 237 ? -12.310 5.901 18.002 1.00 55.47 237 ALA A N 1
ATOM 1788 C CA . ALA A 1 237 ? -13.623 6.524 17.798 1.00 55.47 237 ALA A CA 1
ATOM 1789 C C . ALA A 1 237 ? -14.781 5.922 18.630 1.00 55.47 237 ALA A C 1
ATOM 1791 O O . ALA A 1 237 ? -15.755 6.621 18.910 1.00 55.47 237 ALA A O 1
ATOM 1792 N N . ASP A 1 238 ? -14.672 4.665 19.072 1.00 67.25 238 ASP A N 1
ATOM 1793 C CA . ASP A 1 238 ? -15.695 4.000 19.893 1.00 67.25 238 ASP A CA 1
ATOM 1794 C C . ASP A 1 238 ? -15.506 4.187 21.403 1.00 67.25 238 ASP A C 1
ATOM 1796 O O . ASP A 1 238 ? -16.443 3.947 22.172 1.00 67.25 238 ASP A O 1
ATOM 1800 N N . ALA A 1 239 ? -14.339 4.663 21.848 1.00 71.06 239 ALA A N 1
ATOM 1801 C CA . ALA A 1 239 ? -14.029 4.817 23.267 1.00 71.06 239 ALA A CA 1
ATOM 1802 C C . ALA A 1 239 ? -15.050 5.724 23.973 1.00 71.06 239 ALA A C 1
ATOM 1804 O O . ALA A 1 239 ? -15.543 5.386 25.046 1.00 71.06 239 ALA A O 1
ATOM 1805 N N . GLY A 1 240 ? -15.470 6.819 23.328 1.00 75.06 240 GLY A N 1
ATOM 1806 C CA . GLY A 1 240 ? -16.480 7.725 23.885 1.00 75.06 240 GLY A CA 1
ATOM 1807 C C . GLY A 1 240 ? -17.874 7.097 24.031 1.00 75.06 240 GLY A C 1
ATOM 1808 O O . GLY A 1 240 ? -18.590 7.388 24.991 1.00 75.06 240 GLY A O 1
ATOM 1809 N N . ASN A 1 241 ? -18.278 6.210 23.113 1.00 82.38 241 ASN A N 1
ATOM 1810 C CA . ASN A 1 241 ? -19.547 5.477 23.219 1.00 82.38 241 ASN A CA 1
ATOM 1811 C C . ASN A 1 241 ? -19.504 4.457 24.359 1.00 82.38 241 ASN A C 1
ATOM 1813 O O . ASN A 1 241 ? -20.433 4.390 25.168 1.00 82.38 241 ASN A O 1
ATOM 1817 N N . LEU A 1 242 ? -18.411 3.698 24.436 1.00 86.00 242 LEU A N 1
ATOM 1818 C CA . LEU A 1 242 ? -18.181 2.699 25.475 1.00 86.00 242 LEU A CA 1
ATOM 1819 C C . LEU A 1 242 ? -18.101 3.349 26.864 1.00 86.00 242 LEU A C 1
ATOM 1821 O O . LEU A 1 242 ? -18.718 2.857 27.805 1.00 86.00 242 LEU A O 1
ATOM 1825 N N . GLN A 1 243 ? -17.466 4.515 26.978 1.00 83.94 243 GLN A N 1
ATOM 1826 C CA . GLN A 1 243 ? -17.383 5.276 28.226 1.00 83.94 243 GLN A CA 1
ATOM 1827 C C . GLN A 1 243 ? -18.753 5.808 28.683 1.00 83.94 243 GLN A C 1
ATOM 1829 O O . GLN A 1 243 ? -19.088 5.750 29.866 1.00 83.94 243 GLN A O 1
ATOM 1834 N N . ARG A 1 244 ? -19.610 6.263 27.755 1.00 87.00 244 ARG A N 1
ATOM 1835 C CA . ARG A 1 244 ? -21.000 6.631 28.086 1.00 87.00 244 ARG A CA 1
ATOM 1836 C C . ARG A 1 244 ? -21.813 5.441 28.597 1.00 87.00 244 ARG A C 1
ATOM 1838 O O . ARG A 1 244 ? -22.581 5.601 29.546 1.00 87.00 244 ARG A O 1
ATOM 1845 N N . LEU A 1 245 ? -21.662 4.266 27.984 1.00 89.62 245 LEU A N 1
ATOM 1846 C CA . LEU A 1 245 ? -22.304 3.036 28.462 1.00 89.62 245 LEU A CA 1
ATOM 1847 C C . LEU A 1 245 ? -21.823 2.670 29.867 1.00 89.62 245 LEU A C 1
ATOM 1849 O O . LEU A 1 245 ? -22.650 2.407 30.737 1.00 89.62 245 LEU A O 1
ATOM 1853 N N . GLN A 1 246 ? -20.516 2.747 30.108 1.00 89.31 246 GLN A N 1
ATOM 1854 C CA . GLN A 1 246 ? -19.920 2.493 31.417 1.00 89.31 246 GLN A CA 1
ATOM 1855 C C . GLN A 1 246 ? -20.507 3.411 32.501 1.00 89.31 246 GLN A C 1
ATOM 1857 O O . GLN A 1 246 ? -20.918 2.938 33.561 1.00 89.31 246 GLN A O 1
ATOM 1862 N N . HIS A 1 247 ? -20.643 4.713 32.222 1.00 90.81 247 HIS A N 1
ATOM 1863 C CA . HIS A 1 247 ? -21.280 5.643 33.156 1.00 90.81 247 HIS A CA 1
ATOM 1864 C C . HIS A 1 247 ? -22.734 5.263 33.462 1.00 90.81 247 HIS A C 1
ATOM 1866 O O . HIS A 1 247 ? -23.122 5.241 34.630 1.00 90.81 247 HIS A O 1
ATOM 1872 N N . ARG A 1 248 ? -23.530 4.893 32.454 1.00 93.12 248 ARG A N 1
ATOM 1873 C CA . ARG A 1 248 ? -24.922 4.454 32.670 1.00 93.12 248 ARG A CA 1
ATOM 1874 C C . ARG A 1 248 ? -25.011 3.192 33.529 1.00 93.12 248 ARG A C 1
ATOM 1876 O O . ARG A 1 248 ? -25.830 3.141 34.442 1.00 93.12 248 ARG A O 1
ATOM 1883 N N . ILE A 1 249 ? -24.148 2.210 33.274 1.00 94.25 249 ILE A N 1
ATOM 1884 C CA . ILE A 1 249 ? -24.091 0.969 34.057 1.00 94.25 249 ILE A CA 1
ATOM 1885 C C . ILE A 1 249 ? -23.696 1.269 35.506 1.00 94.25 249 ILE A C 1
ATOM 1887 O O . ILE A 1 249 ? -24.307 0.737 36.430 1.00 94.25 249 ILE A O 1
ATOM 1891 N N . SER A 1 250 ? -22.717 2.155 35.722 1.00 92.50 250 SER A N 1
ATOM 1892 C CA . SER A 1 250 ? -22.300 2.553 37.072 1.00 92.50 250 SER A CA 1
ATOM 1893 C C . SER A 1 250 ? -23.416 3.244 37.864 1.00 92.50 250 SER A C 1
ATOM 1895 O O . SER A 1 250 ? -23.573 2.965 39.053 1.00 92.50 250 SER A O 1
ATOM 1897 N N . ALA A 1 251 ? -24.224 4.081 37.204 1.00 93.81 251 ALA A N 1
ATOM 1898 C CA . ALA A 1 251 ? -25.366 4.749 37.823 1.00 93.81 251 ALA A CA 1
ATOM 1899 C C . ALA A 1 251 ? -26.431 3.730 38.246 1.00 93.81 251 ALA A C 1
ATOM 1901 O O . ALA A 1 251 ? -26.742 3.630 39.429 1.00 93.81 251 ALA A O 1
ATOM 1902 N N . CYS A 1 252 ? -26.872 2.877 37.318 1.00 94.31 252 CYS A N 1
ATOM 1903 C CA . CYS A 1 252 ? -27.820 1.810 37.634 1.00 94.31 252 CYS A CA 1
ATOM 1904 C C . CYS A 1 252 ? -27.308 0.892 38.758 1.00 94.31 252 CYS A C 1
ATOM 1906 O O . CYS A 1 252 ? -28.054 0.536 39.670 1.00 94.31 252 CYS A O 1
ATOM 1908 N N . ARG A 1 253 ? -26.025 0.506 38.731 1.00 94.19 253 ARG A N 1
ATOM 1909 C CA . ARG A 1 253 ? -25.431 -0.303 39.802 1.00 94.19 253 ARG A CA 1
ATOM 1910 C C . ARG A 1 253 ? -25.615 0.372 41.159 1.00 94.19 253 ARG A C 1
ATOM 1912 O O . ARG A 1 253 ? -25.971 -0.303 42.122 1.00 94.19 253 ARG A O 1
ATOM 1919 N N . SER A 1 254 ? -25.344 1.674 41.233 1.00 94.00 254 SER A N 1
ATOM 1920 C CA . SER A 1 254 ? -25.525 2.455 42.456 1.00 94.00 254 SER A CA 1
ATOM 1921 C C . SER A 1 254 ? -26.979 2.418 42.927 1.00 94.00 254 SER A C 1
ATOM 1923 O O . SER A 1 254 ? -27.224 2.185 44.111 1.00 94.00 254 SER A O 1
ATOM 1925 N N . ASP A 1 255 ? -27.933 2.561 42.007 1.00 92.62 255 ASP A N 1
ATOM 1926 C CA . ASP A 1 255 ? -29.365 2.551 42.317 1.00 92.62 255 ASP A CA 1
ATOM 1927 C C . ASP A 1 255 ? -29.829 1.186 42.848 1.00 92.62 255 ASP A C 1
ATOM 1929 O O . ASP A 1 255 ? -30.492 1.107 43.885 1.00 92.62 255 ASP A O 1
ATOM 1933 N N . VAL A 1 256 ? -29.413 0.088 42.206 1.00 92.38 256 VAL A N 1
ATOM 1934 C CA . VAL A 1 256 ? -29.748 -1.274 42.655 1.00 92.38 256 VAL A CA 1
ATOM 1935 C C . VAL A 1 256 ? -29.118 -1.576 44.019 1.00 92.38 256 VAL A C 1
ATOM 1937 O O . VAL A 1 256 ? -29.783 -2.139 44.889 1.00 92.38 256 VAL A O 1
ATOM 1940 N N . VAL A 1 257 ? -27.860 -1.176 44.252 1.00 94.94 257 VAL A N 1
ATOM 1941 C CA . VAL A 1 257 ? -27.198 -1.337 45.562 1.00 94.94 257 VAL A CA 1
ATOM 1942 C C . VAL A 1 257 ? -27.938 -0.560 46.652 1.00 94.94 257 VAL A C 1
ATOM 1944 O O . VAL A 1 257 ? -28.179 -1.107 47.732 1.00 94.94 257 VAL A O 1
ATOM 1947 N N . ALA A 1 258 ? -28.327 0.686 46.377 1.00 93.88 258 ALA A N 1
ATOM 1948 C CA . ALA A 1 258 ? -29.083 1.505 47.319 1.00 93.88 258 ALA A CA 1
ATOM 1949 C C . ALA A 1 258 ? -30.441 0.867 47.653 1.00 93.88 258 ALA A C 1
ATOM 1951 O O . ALA A 1 258 ? -30.814 0.783 48.825 1.00 93.88 258 ALA A O 1
ATOM 1952 N N . ALA A 1 259 ? -31.144 0.341 46.647 1.00 91.81 259 ALA A N 1
ATOM 1953 C CA . ALA A 1 259 ? -32.426 -0.324 46.838 1.00 91.81 259 ALA A CA 1
ATOM 1954 C C . ALA A 1 259 ? -32.310 -1.613 47.669 1.00 91.81 259 ALA A C 1
ATOM 1956 O O . ALA A 1 259 ? -33.113 -1.835 48.575 1.00 91.81 259 ALA A O 1
ATOM 1957 N N . VAL A 1 260 ? -31.279 -2.435 47.432 1.00 93.06 260 VAL A N 1
ATOM 1958 C CA . VAL A 1 260 ? -30.987 -3.611 48.273 1.00 93.06 260 VAL A CA 1
ATOM 1959 C C . VAL A 1 260 ? -30.757 -3.198 49.728 1.00 93.06 260 VAL A C 1
ATOM 1961 O O . VAL A 1 260 ? -31.302 -3.830 50.635 1.00 93.06 260 VAL A O 1
ATOM 1964 N N . GLY A 1 261 ? -29.987 -2.130 49.961 1.00 92.38 261 GLY A N 1
ATOM 1965 C CA . GLY A 1 261 ? -29.757 -1.585 51.301 1.00 92.38 261 GLY A CA 1
ATOM 1966 C C . GLY A 1 261 ? -31.054 -1.162 51.996 1.00 92.38 261 GLY A C 1
ATOM 1967 O O . GLY A 1 261 ? -31.300 -1.562 53.134 1.00 92.38 261 GLY A O 1
ATOM 1968 N N . ALA A 1 262 ? -31.918 -0.430 51.288 1.00 92.69 262 ALA A N 1
ATOM 1969 C CA . ALA A 1 262 ? -33.207 0.021 51.808 1.00 92.69 262 ALA A CA 1
ATOM 1970 C C . ALA A 1 262 ? -34.152 -1.148 52.141 1.00 92.69 262 ALA A C 1
ATOM 1972 O O . ALA A 1 262 ? -34.774 -1.155 53.204 1.00 92.69 262 ALA A O 1
ATOM 1973 N N . ILE A 1 263 ? -34.227 -2.169 51.278 1.00 92.19 263 ILE A N 1
ATOM 1974 C CA . ILE A 1 263 ? -35.050 -3.363 51.528 1.00 92.19 263 ILE A CA 1
ATOM 1975 C C . ILE A 1 263 ? -34.544 -4.114 52.764 1.00 92.19 263 ILE A C 1
ATOM 1977 O O . ILE A 1 263 ? -35.345 -4.467 53.627 1.00 92.19 263 ILE A O 1
ATOM 1981 N N . LYS A 1 264 ? -33.226 -4.326 52.890 1.00 92.88 264 LYS A N 1
ATOM 1982 C CA . LYS A 1 264 ? -32.638 -4.989 54.067 1.00 92.88 264 LYS A CA 1
ATOM 1983 C C . LYS A 1 264 ? -32.957 -4.243 55.361 1.00 92.88 264 LYS A C 1
ATOM 1985 O O . LYS A 1 264 ? -33.342 -4.874 56.343 1.00 92.88 264 LYS A O 1
ATOM 1990 N N . GLN A 1 265 ? -32.840 -2.916 55.352 1.00 93.62 265 GLN A N 1
ATOM 1991 C CA . GLN A 1 265 ? -33.183 -2.094 56.509 1.00 93.62 265 GLN A CA 1
ATOM 1992 C C . GLN A 1 265 ? -34.668 -2.231 56.874 1.00 93.62 265 GLN A C 1
ATOM 1994 O O . GLN A 1 265 ? -34.995 -2.464 58.036 1.00 93.62 265 GLN A O 1
ATOM 1999 N N . HIS A 1 266 ? -35.560 -2.171 55.883 1.00 91.19 266 HIS A N 1
ATOM 2000 C CA . HIS A 1 266 ? -36.995 -2.323 56.109 1.00 91.19 266 HIS A CA 1
ATOM 2001 C C . HIS A 1 266 ? -37.356 -3.685 56.723 1.00 91.19 266 HIS A C 1
ATOM 2003 O O . HIS A 1 266 ? -38.143 -3.756 57.666 1.00 91.19 266 HIS A O 1
ATOM 2009 N N . LEU A 1 267 ? -36.751 -4.770 56.229 1.00 91.06 267 LEU A N 1
ATOM 2010 C CA . LEU A 1 267 ? -36.959 -6.116 56.771 1.00 91.06 267 LEU A CA 1
ATOM 2011 C C . LEU A 1 267 ? -36.471 -6.227 58.222 1.00 91.06 267 LEU A C 1
ATOM 2013 O O . LEU A 1 267 ? -37.133 -6.845 59.057 1.00 91.06 267 LEU A O 1
ATOM 2017 N N . GLN A 1 268 ? -35.349 -5.584 58.549 1.00 91.88 268 GLN A N 1
ATOM 2018 C CA . GLN A 1 268 ? -34.827 -5.548 59.913 1.00 91.88 268 GLN A CA 1
ATOM 2019 C C . GLN A 1 268 ? -35.751 -4.774 60.865 1.00 91.88 268 GLN A C 1
ATOM 2021 O O . GLN A 1 268 ? -36.018 -5.239 61.975 1.00 91.88 268 GLN A O 1
ATOM 2026 N N . GLU A 1 269 ? -36.277 -3.626 60.435 1.00 90.62 269 GLU A N 1
ATOM 2027 C CA . GLU A 1 269 ? -37.242 -2.831 61.206 1.00 90.62 269 GLU A CA 1
ATOM 2028 C C . GLU A 1 269 ? -38.548 -3.602 61.447 1.00 90.62 269 GLU A C 1
ATOM 2030 O O . GLU A 1 269 ? -39.040 -3.638 62.578 1.00 90.62 269 GLU A O 1
ATOM 2035 N N . GLN A 1 270 ? -39.072 -4.294 60.428 1.00 88.31 270 GLN A N 1
ATOM 2036 C CA . GLN A 1 270 ? -40.247 -5.158 60.576 1.00 88.31 270 GLN A CA 1
ATOM 2037 C C . GLN A 1 270 ? -40.006 -6.302 61.569 1.00 88.31 270 GLN A C 1
ATOM 2039 O O . GLN A 1 270 ? -40.858 -6.568 62.419 1.00 88.31 270 GLN A O 1
ATOM 2044 N N . ALA A 1 271 ? -38.846 -6.960 61.505 1.00 87.56 271 ALA A N 1
ATOM 2045 C CA . ALA A 1 271 ? -38.503 -8.044 62.422 1.00 87.56 271 ALA A CA 1
ATOM 2046 C C . ALA A 1 271 ? -38.393 -7.559 63.880 1.00 87.56 271 ALA A C 1
ATOM 2048 O O . ALA A 1 271 ? -38.833 -8.249 64.804 1.00 87.56 271 ALA A O 1
ATOM 2049 N N . LEU A 1 272 ? -37.837 -6.362 64.101 1.00 87.38 272 LEU A N 1
ATOM 2050 C CA . LEU A 1 272 ? -37.775 -5.736 65.426 1.00 87.38 272 LEU A CA 1
ATOM 2051 C C . LEU A 1 272 ? -39.171 -5.363 65.944 1.00 87.38 272 LEU A C 1
ATOM 2053 O O . LEU A 1 272 ? -39.476 -5.638 67.105 1.00 87.38 272 LEU A O 1
ATOM 2057 N N . ALA A 1 273 ? -40.029 -4.804 65.088 1.00 85.19 273 ALA A N 1
ATOM 2058 C CA . ALA A 1 273 ? -41.407 -4.464 65.439 1.00 85.19 273 ALA A CA 1
ATOM 2059 C C . ALA A 1 273 ? -42.257 -5.708 65.760 1.00 85.19 273 ALA A C 1
ATOM 2061 O O . ALA A 1 273 ? -43.034 -5.703 66.710 1.00 85.19 273 ALA A O 1
ATOM 2062 N N . GLN A 1 274 ? -42.092 -6.811 65.026 1.00 82.38 274 GLN A N 1
ATOM 2063 C CA . GLN A 1 274 ? -42.788 -8.065 65.339 1.00 82.38 274 GLN A CA 1
ATOM 2064 C C . GLN A 1 274 ? -42.332 -8.662 66.675 1.00 82.38 274 GLN A C 1
ATOM 2066 O O . GLN A 1 274 ? -43.159 -9.145 67.449 1.00 82.38 274 GLN A O 1
ATOM 2071 N N . ARG A 1 275 ? -41.031 -8.595 66.989 1.00 78.19 275 ARG A N 1
ATOM 2072 C CA . ARG A 1 275 ? -40.509 -9.050 68.288 1.00 78.19 275 ARG A CA 1
ATOM 2073 C C . ARG A 1 275 ? -41.047 -8.231 69.457 1.00 78.19 275 ARG A C 1
ATOM 2075 O O . ARG A 1 275 ? -41.380 -8.820 70.481 1.00 78.19 275 ARG A O 1
ATOM 2082 N N . SER A 1 276 ? -41.154 -6.909 69.319 1.00 74.81 276 SER A N 1
ATOM 2083 C CA . SER A 1 276 ? -41.697 -6.064 70.390 1.00 74.81 276 SER A CA 1
ATOM 2084 C C . SER A 1 276 ? -43.195 -6.298 70.615 1.00 74.81 276 SER A C 1
ATOM 2086 O O . SER A 1 276 ? -43.638 -6.303 71.762 1.00 74.81 276 SER A O 1
ATOM 2088 N N . VAL A 1 277 ? -43.966 -6.575 69.557 1.00 73.94 277 VAL A N 1
ATOM 2089 C CA . VAL A 1 277 ? -45.385 -6.961 69.669 1.00 73.94 277 VAL A CA 1
ATOM 2090 C C . VAL A 1 277 ? -45.547 -8.302 70.393 1.00 73.94 277 VAL A C 1
ATOM 2092 O O . VAL A 1 277 ? -46.371 -8.401 71.302 1.00 73.94 277 VAL A O 1
ATOM 2095 N N . LEU A 1 278 ? -44.741 -9.312 70.050 1.00 69.81 278 LEU A N 1
ATOM 2096 C CA . LEU A 1 278 ? -44.787 -10.626 70.706 1.00 69.81 278 LEU A CA 1
ATOM 2097 C C . LEU A 1 278 ? -44.395 -10.548 72.191 1.00 69.81 278 LEU A C 1
ATOM 2099 O O . LEU A 1 278 ? -45.083 -11.122 73.032 1.00 69.81 278 LEU A O 1
ATOM 2103 N N . GLN A 1 279 ? -43.362 -9.770 72.533 1.00 67.38 279 GLN A N 1
ATOM 2104 C CA . GLN A 1 279 ? -42.988 -9.525 73.933 1.00 67.38 279 GLN A CA 1
ATOM 2105 C C . GLN A 1 279 ? -44.078 -8.767 74.709 1.00 67.38 279 GLN A C 1
ATOM 2107 O O . GLN A 1 279 ? -44.301 -9.046 75.884 1.00 67.38 279 GLN A O 1
ATOM 2112 N N . GLY A 1 280 ? -44.801 -7.842 74.068 1.00 61.66 280 GLY A N 1
ATOM 2113 C CA . GLY A 1 280 ? -45.948 -7.161 74.680 1.00 61.66 280 GLY A CA 1
ATOM 2114 C C . GLY A 1 280 ? -47.146 -8.085 74.942 1.00 61.66 280 GLY A C 1
ATOM 2115 O O . GLY A 1 280 ? -47.835 -7.925 75.949 1.00 61.66 280 GLY A O 1
ATOM 2116 N N . GLN A 1 281 ? -47.383 -9.078 74.077 1.00 59.47 281 GLN A N 1
ATOM 2117 C CA . GLN A 1 281 ? -48.460 -10.062 74.248 1.00 59.47 281 GLN A CA 1
ATOM 2118 C C . GLN A 1 281 ? -48.157 -11.102 75.340 1.00 59.47 281 GLN A C 1
ATOM 2120 O O . GLN A 1 281 ? -49.065 -11.451 76.096 1.00 59.47 281 GLN A O 1
ATOM 2125 N N . GLU A 1 282 ? -46.904 -11.546 75.486 1.00 56.56 282 GLU A N 1
ATOM 2126 C CA . GLU A 1 282 ? -46.499 -12.450 76.579 1.00 56.56 282 GLU A CA 1
ATOM 2127 C C . GLU A 1 282 ? -46.652 -11.798 77.963 1.00 56.56 282 GLU A C 1
ATOM 2129 O O . GLU A 1 282 ? -47.115 -12.442 78.905 1.00 56.56 282 GLU A O 1
ATOM 2134 N N . VAL A 1 283 ? -46.345 -10.502 78.093 1.00 57.88 283 VAL A N 1
ATOM 2135 C CA . VAL A 1 283 ? -46.523 -9.766 79.360 1.00 57.88 283 VAL A CA 1
ATOM 2136 C C . VAL A 1 283 ? -48.007 -9.611 79.720 1.00 57.88 283 VAL A C 1
ATOM 2138 O O . VAL A 1 283 ? -48.366 -9.704 80.894 1.00 57.88 283 VAL A O 1
ATOM 2141 N N . SER A 1 284 ? -48.888 -9.441 78.730 1.00 54.19 284 SER A N 1
ATOM 2142 C CA . SER A 1 284 ? -50.332 -9.324 78.972 1.00 54.19 284 SER A CA 1
ATOM 2143 C C . SER A 1 284 ? -50.973 -10.659 79.383 1.00 54.19 284 SER A C 1
ATOM 2145 O O . SER A 1 284 ? -51.824 -10.671 80.265 1.00 54.19 284 SER A O 1
AT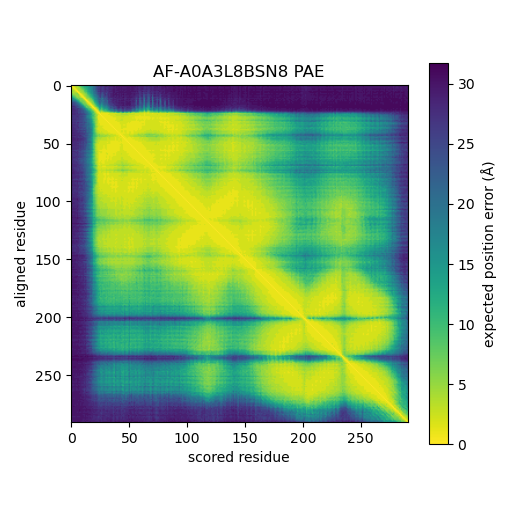OM 2147 N N . GLN A 1 285 ? -50.531 -11.794 78.823 1.00 51.34 285 GLN A N 1
ATOM 2148 C CA . GLN A 1 285 ? -51.048 -13.121 79.200 1.00 51.34 285 GLN A CA 1
ATOM 2149 C C . GLN A 1 285 ? -50.610 -13.586 80.600 1.00 51.34 285 GLN A C 1
ATOM 2151 O O . GLN A 1 285 ? -51.332 -14.346 81.244 1.00 51.34 285 GLN A O 1
ATOM 2156 N N . ILE A 1 286 ? -49.462 -13.122 81.107 1.00 53.72 286 ILE A N 1
ATOM 2157 C CA . ILE A 1 286 ? -49.030 -13.401 82.490 1.00 53.72 286 ILE A CA 1
ATOM 2158 C C . ILE A 1 286 ? -49.869 -12.598 83.505 1.00 53.72 286 ILE A C 1
ATOM 2160 O O . ILE A 1 286 ? -50.139 -13.084 84.607 1.00 53.72 286 ILE A O 1
ATOM 2164 N N . SER A 1 287 ? -50.335 -11.401 83.128 1.00 51.66 287 SER A N 1
ATOM 2165 C CA . SER A 1 287 ? -51.185 -10.559 83.981 1.00 51.66 287 SER A CA 1
ATOM 2166 C C . SER A 1 287 ? -52.603 -11.117 84.167 1.00 51.66 287 SER A C 1
ATOM 2168 O O . SER A 1 287 ? -53.179 -10.924 85.234 1.00 51.66 287 SER A O 1
ATOM 2170 N N . ASP A 1 288 ? -53.152 -11.833 83.181 1.00 51.31 288 ASP A N 1
ATOM 2171 C CA . ASP A 1 288 ? -54.524 -12.370 83.234 1.00 51.31 288 ASP A CA 1
ATOM 2172 C C . ASP A 1 288 ? -54.643 -13.733 83.951 1.00 51.31 288 ASP A C 1
ATOM 2174 O O . ASP A 1 288 ? -55.737 -14.126 84.344 1.00 51.31 288 ASP A O 1
ATOM 2178 N N . ASN A 1 289 ? -53.531 -14.441 84.188 1.00 51.53 289 ASN A N 1
ATOM 2179 C CA . ASN A 1 289 ? -53.500 -15.730 84.905 1.00 51.53 289 ASN A CA 1
ATOM 2180 C C . ASN A 1 289 ? -53.151 -15.610 86.406 1.00 51.53 289 ASN A C 1
ATOM 2182 O O . ASN A 1 289 ? -52.926 -16.626 87.065 1.00 51.53 289 ASN A O 1
ATOM 2186 N N . SER A 1 290 ? -53.075 -14.388 86.947 1.00 49.59 290 SER A N 1
ATOM 2187 C CA . SER A 1 290 ? -52.662 -14.110 88.336 1.00 49.59 290 SER A CA 1
ATOM 2188 C C . SER A 1 290 ? -53.802 -13.632 89.259 1.00 49.59 290 SER A C 1
ATOM 2190 O O . SER A 1 290 ? -53.524 -12.996 90.277 1.00 49.59 290 SER A O 1
ATOM 2192 N N . LEU A 1 291 ? -55.067 -13.925 88.929 1.00 43.53 291 LEU A N 1
ATOM 2193 C CA . LEU A 1 291 ? -56.245 -13.640 89.769 1.00 43.53 291 LEU A CA 1
ATOM 2194 C C . LEU A 1 291 ? -56.914 -14.920 90.278 1.00 43.53 291 LEU A C 1
ATOM 2196 O O . LEU A 1 291 ? -57.185 -15.813 89.447 1.00 43.53 291 LEU A O 1
#

Solvent-accessible surface area (backbone atoms only — not comparable to full-atom values): 15469 Å² total; per-residue (Å²): 133,89,81,91,83,88,82,83,90,75,86,84,76,85,76,81,75,78,74,78,79,76,75,48,36,68,55,39,36,56,58,16,49,53,28,37,56,50,16,58,70,27,34,85,82,36,37,70,62,13,49,54,25,42,52,50,18,52,55,30,41,52,55,14,37,74,73,33,78,56,44,55,78,76,31,69,65,50,34,51,52,48,56,53,42,53,53,44,52,54,50,27,33,33,54,65,18,42,62,35,45,53,54,15,53,49,26,36,50,50,14,49,54,25,48,78,67,69,34,63,64,57,14,49,55,25,38,52,50,16,53,53,30,43,51,54,18,41,71,60,27,66,64,45,55,69,42,64,71,53,36,54,56,51,56,57,46,63,55,44,58,59,54,54,51,48,54,51,52,52,51,50,51,51,52,53,43,52,54,51,21,51,55,25,42,52,51,18,45,51,30,45,54,51,39,54,52,46,67,77,70,54,70,87,44,73,67,51,45,54,52,44,52,53,29,50,53,52,22,51,51,25,40,52,58,15,50,58,43,52,74,70,50,72,93,46,92,58,49,65,59,53,52,54,51,51,53,53,48,52,51,48,51,51,52,53,53,51,50,47,52,52,43,53,52,52,53,52,53,52,54,53,53,52,51,54,52,52,56,53,51,56,56,52,57,58,64,71,72,72,121

Radius of gyration: 49.05 Å; Cα contacts (8 Å, |Δi|>4): 248; chains: 1; bounding box: 101×30×197 Å

pLDDT: mean 87.19, std 15.6, range [36.28, 98.38]

Sequence (291 aa):
MLTLTCISLFPFAHLQAAEPVSASADVIFKEAVVFCNQASRLSRTDPTEARQQIQQYAKSLQRARALDPELLDTNSFAGREHKRCTLIEDNIARAEAMPLVEDSLAQCGEARAALDGADLTAAADAFARFQTLRDQALEVTPTVLRVGSVAVRMRVCDRLVEKISLAKAERQLELQTSQRALGYFNKAMASCEAGEAILNKQTPSDATVASLEAVLNQLNNHNGQGEALVSSLDSGADAGNLQRLQHRISACRSDVVAAVGAIKQHLQEQALAQRSVLQGQEVSQISDNSL